Protein AF-A0A845X2B1-F1 (afdb_monomer_lite)

Sequence (226 aa):
MQRKSFKFACLLAGAIALTAVPTIPLIPAEAEAEVVSCSDDPLANLQLNSRQRSQIEQLEARLWAQEEQYLDNLFESLSPEEEAQLEQIETRYDQQLEALLSSEQRQQLEQLDNWAEQEFVKIAPEFAQDFEAEPNLTPEQERQLNALDQTYEERFVALLTPEQERQLEALDEQMYTELEAAFPELAAQEAVQFEALEAEYLQGLSAILTPEQQRQVEQELAACGD

Radius of gyration: 20.03 Å; chains: 1; bounding box: 44×58×48 Å

pLDDT: mean 72.84, std 21.05, range [23.23, 95.0]

Secondary structure (DSSP, 8-state):
-----HHHHHHHHHHSSS---------------------S-TTTTS---HHHHHHHHHHHHHHHHHHHHHHHHHHHT--HHHHHHHHHHHHHHHHHHHHHS-HHHHHHHHHHHHHHHHHHHHH-GGGGT-TTSPP---HHHHHHHHHHHHHHHHHHHTTS-HHHHHHHHHHHHHHHHHHHHH-HHHHHHHHHHHHHHHHHHHHHHHHHS-HHHHHHHHHHHHHT--

Structure (mmCIF, N/CA/C/O backbone):
data_AF-A0A845X2B1-F1
#
_entry.id   AF-A0A845X2B1-F1
#
loop_
_atom_site.group_PDB
_atom_site.id
_atom_site.type_symbol
_atom_site.label_atom_id
_atom_site.label_alt_id
_atom_site.label_comp_id
_atom_site.label_asym_id
_atom_site.label_entity_id
_atom_site.label_seq_id
_atom_site.pdbx_PDB_ins_code
_atom_site.Cartn_x
_atom_site.Cartn_y
_atom_site.Cartn_z
_atom_site.occupancy
_atom_site.B_iso_or_equiv
_atom_site.auth_seq_id
_atom_site.auth_comp_id
_atom_site.auth_asym_id
_atom_site.auth_atom_id
_atom_site.pdbx_PDB_model_num
ATOM 1 N N . MET A 1 1 ? -8.968 23.918 7.141 1.00 24.06 1 MET A N 1
ATOM 2 C CA . MET A 1 1 ? -7.791 23.470 6.375 1.00 24.06 1 MET A CA 1
ATOM 3 C C . MET A 1 1 ? -7.480 22.088 6.883 1.00 24.06 1 MET A C 1
ATOM 5 O O . MET A 1 1 ? -6.854 21.942 7.926 1.00 24.06 1 MET A O 1
ATOM 9 N N . GLN A 1 2 ? -8.163 21.126 6.271 1.00 24.97 2 GLN A N 1
ATOM 10 C CA . GLN A 1 2 ? -8.144 19.728 6.663 1.00 24.97 2 GLN A CA 1
ATOM 11 C C . GLN A 1 2 ? -6.750 19.181 6.386 1.00 24.97 2 GLN A C 1
ATOM 13 O O . GLN A 1 2 ? -6.195 19.412 5.315 1.00 24.97 2 GLN A O 1
ATOM 18 N N . ARG A 1 3 ? -6.194 18.509 7.392 1.00 23.23 3 ARG A N 1
ATOM 19 C CA . ARG A 1 3 ? -5.077 17.587 7.237 1.00 23.23 3 ARG A CA 1
ATOM 20 C C . ARG A 1 3 ? -5.572 16.506 6.276 1.00 23.23 3 ARG A C 1
ATOM 22 O O . ARG A 1 3 ? -6.260 15.599 6.724 1.00 23.23 3 ARG A O 1
ATOM 29 N N . LYS A 1 4 ? -5.353 16.686 4.972 1.00 26.25 4 LYS A N 1
ATOM 30 C CA . LYS A 1 4 ? -5.545 15.614 3.998 1.00 26.25 4 LYS A CA 1
ATOM 31 C C . LYS A 1 4 ? -4.436 14.618 4.285 1.00 26.25 4 LYS A C 1
ATOM 33 O O . LYS A 1 4 ? -3.253 14.945 4.247 1.00 26.25 4 LYS A O 1
ATOM 38 N N . SER A 1 5 ? -4.871 13.508 4.840 1.00 26.88 5 SER A N 1
ATOM 39 C CA . SER A 1 5 ? -4.083 12.561 5.590 1.00 26.88 5 SER A CA 1
ATOM 40 C C . SER A 1 5 ? -3.102 11.872 4.651 1.00 26.88 5 SER A C 1
ATOM 42 O O . SER A 1 5 ? -3.514 11.151 3.755 1.00 26.88 5 SER A O 1
ATOM 44 N N . PHE A 1 6 ? -1.810 12.010 4.935 1.00 26.89 6 PHE A N 1
ATOM 45 C CA . PHE A 1 6 ? -0.754 11.111 4.458 1.00 26.89 6 PHE A CA 1
ATOM 46 C C . PHE A 1 6 ? -1.108 9.619 4.690 1.00 26.89 6 PHE A C 1
ATOM 48 O O . PHE A 1 6 ? -0.636 8.738 3.989 1.00 26.89 6 PHE A O 1
ATOM 55 N N . LYS A 1 7 ? -2.041 9.352 5.617 1.00 27.83 7 LYS A N 1
ATOM 56 C CA . LYS A 1 7 ? -2.676 8.049 5.850 1.00 27.83 7 LYS A CA 1
ATOM 57 C C . LYS A 1 7 ? -3.467 7.484 4.657 1.00 27.83 7 LYS A C 1
ATOM 59 O O . LYS A 1 7 ? -3.617 6.276 4.593 1.00 27.83 7 LYS A O 1
ATOM 64 N N . PHE A 1 8 ? -3.965 8.314 3.737 1.00 32.47 8 PHE A N 1
ATOM 65 C CA . PHE A 1 8 ? -4.823 7.848 2.636 1.00 32.47 8 PHE A CA 1
ATOM 66 C C . PHE A 1 8 ? -4.055 7.421 1.385 1.00 32.47 8 PHE A C 1
ATOM 68 O O . PHE A 1 8 ? -4.507 6.508 0.704 1.00 32.47 8 PHE A O 1
ATOM 75 N N . ALA A 1 9 ? -2.870 7.985 1.129 1.00 28.12 9 ALA A N 1
ATOM 76 C CA . ALA A 1 9 ? -2.017 7.486 0.048 1.00 28.12 9 ALA A CA 1
ATOM 77 C C . ALA A 1 9 ? -1.569 6.040 0.331 1.00 28.12 9 ALA A C 1
ATOM 79 O O . ALA A 1 9 ? -1.634 5.198 -0.553 1.00 28.12 9 ALA A O 1
ATOM 80 N N . CYS A 1 10 ? -1.237 5.714 1.587 1.00 29.67 10 CYS A N 1
ATOM 81 C CA . CYS A 1 10 ? -0.885 4.346 1.982 1.00 29.67 10 CYS A CA 1
ATOM 82 C C . CYS A 1 10 ? -2.091 3.392 2.078 1.00 29.67 10 CYS A C 1
ATOM 84 O O . CYS A 1 10 ? -1.914 2.204 1.862 1.00 29.67 10 CYS A O 1
ATOM 86 N N . LEU A 1 11 ? -3.310 3.868 2.366 1.00 30.73 11 LEU A N 1
ATOM 87 C CA . LEU A 1 11 ? -4.492 2.991 2.458 1.00 30.73 11 LEU A CA 1
ATOM 88 C C . LEU A 1 11 ? -5.102 2.644 1.093 1.00 30.73 11 LEU A C 1
ATOM 90 O O . LEU A 1 11 ? -5.605 1.540 0.935 1.00 30.73 11 LEU A O 1
ATOM 94 N N . LEU A 1 12 ? -5.023 3.535 0.098 1.00 29.75 12 LEU A N 1
ATOM 95 C CA . LEU A 1 12 ? -5.449 3.219 -1.272 1.00 29.75 12 LEU A CA 1
ATOM 96 C C . LEU A 1 12 ? -4.336 2.549 -2.094 1.00 29.75 12 LEU A C 1
ATOM 98 O O . LEU A 1 12 ? -4.645 1.683 -2.904 1.00 29.75 12 LEU A O 1
ATOM 102 N N . ALA A 1 13 ? -3.054 2.851 -1.845 1.00 28.98 13 ALA A N 1
ATOM 103 C CA . ALA A 1 13 ? -1.947 2.122 -2.477 1.00 28.98 13 ALA A CA 1
ATOM 104 C C . ALA A 1 13 ? -1.683 0.752 -1.822 1.00 28.98 13 ALA A C 1
ATOM 106 O O . ALA A 1 13 ? -1.379 -0.210 -2.520 1.00 28.98 13 ALA A O 1
ATOM 107 N N . GLY A 1 14 ? -1.853 0.632 -0.500 1.00 28.16 14 GLY A N 1
ATOM 108 C CA . GLY A 1 14 ? -1.670 -0.625 0.237 1.00 28.16 14 GLY A CA 1
ATOM 109 C C . GLY A 1 14 ? -2.816 -1.620 0.053 1.00 28.16 14 GLY A C 1
ATOM 110 O O . GLY A 1 14 ? -2.633 -2.815 0.254 1.00 28.16 14 GLY A O 1
ATOM 111 N N . ALA A 1 15 ? -3.985 -1.161 -0.394 1.00 28.00 15 ALA A N 1
ATOM 112 C CA . ALA A 1 15 ? -5.082 -2.058 -0.719 1.00 28.00 15 ALA A CA 1
ATOM 113 C C . ALA A 1 15 ? -4.950 -2.646 -2.148 1.00 28.00 15 ALA A C 1
ATOM 115 O O . ALA A 1 15 ? -5.515 -3.706 -2.411 1.00 28.00 15 ALA A O 1
ATOM 116 N N . ILE A 1 16 ? -4.161 -2.047 -3.053 1.00 30.05 16 ILE A N 1
ATOM 117 C CA . ILE A 1 16 ? -3.941 -2.560 -4.428 1.00 30.05 16 ILE A CA 1
ATOM 118 C C . ILE A 1 16 ? -2.854 -3.655 -4.475 1.00 30.05 16 ILE A C 1
ATOM 120 O O . ILE A 1 16 ? -2.552 -4.223 -5.520 1.00 30.05 16 ILE A O 1
ATOM 124 N N . ALA A 1 17 ? -2.322 -4.064 -3.326 1.00 27.42 17 ALA A N 1
ATOM 125 C CA . ALA A 1 17 ? -1.506 -5.263 -3.211 1.00 27.42 17 ALA A CA 1
ATOM 126 C C . ALA A 1 17 ? -2.318 -6.393 -2.570 1.00 27.42 17 ALA A C 1
ATOM 128 O O . ALA A 1 17 ? -2.058 -6.734 -1.427 1.00 27.42 17 ALA A O 1
ATOM 129 N N . LEU A 1 18 ? -3.315 -6.937 -3.284 1.00 27.67 18 LEU A N 1
ATOM 130 C CA . LEU A 1 18 ? -3.795 -8.331 -3.197 1.00 27.67 18 LEU A CA 1
ATOM 131 C C . LEU A 1 18 ? -5.106 -8.477 -3.984 1.00 27.67 18 LEU A C 1
ATOM 133 O O . LEU A 1 18 ? -6.176 -8.105 -3.516 1.00 27.67 18 LEU A O 1
ATOM 137 N N . THR A 1 19 ? -5.006 -9.057 -5.182 1.00 28.42 19 THR A N 1
ATOM 138 C CA . THR A 1 19 ? -5.842 -10.154 -5.717 1.00 28.42 19 THR A CA 1
ATOM 139 C C . THR A 1 19 ? -6.018 -10.055 -7.235 1.00 28.42 19 THR A C 1
ATOM 141 O O . THR A 1 19 ? -7.099 -9.804 -7.759 1.00 28.42 19 THR A O 1
ATOM 144 N N . ALA A 1 20 ? -4.986 -10.461 -7.977 1.00 24.80 20 ALA A N 1
ATOM 145 C CA . ALA A 1 20 ? -5.244 -11.254 -9.175 1.00 24.80 20 ALA A CA 1
ATOM 146 C C . ALA A 1 20 ? -5.800 -12.620 -8.721 1.00 24.80 20 ALA A C 1
ATOM 148 O O . ALA A 1 20 ? -5.093 -13.624 -8.699 1.00 24.80 20 ALA A O 1
ATOM 149 N N . VAL A 1 21 ? -7.058 -12.656 -8.268 1.00 26.62 21 VAL A N 1
ATOM 150 C CA . VAL A 1 21 ? -7.782 -13.912 -8.053 1.00 26.62 21 VAL A CA 1
ATOM 151 C C . VAL A 1 21 ? -8.337 -14.332 -9.411 1.00 26.62 21 VAL A C 1
ATOM 153 O O . VAL A 1 21 ? -9.215 -13.648 -9.949 1.00 26.62 21 VAL A O 1
ATOM 156 N N . PRO A 1 22 ? -7.883 -15.453 -10.000 1.00 29.67 22 PRO A N 1
ATOM 157 C CA . PRO A 1 22 ? -8.632 -16.053 -11.085 1.00 29.67 22 PRO A CA 1
ATOM 158 C C . PRO A 1 22 ? -10.014 -16.426 -10.542 1.00 29.67 22 PRO A C 1
ATOM 160 O O . PRO A 1 22 ? -10.158 -17.056 -9.497 1.00 29.67 22 PRO A O 1
ATOM 163 N N . THR A 1 23 ? -11.056 -16.004 -11.248 1.00 27.48 23 THR A N 1
ATOM 164 C CA . THR A 1 23 ? -12.447 -16.348 -10.948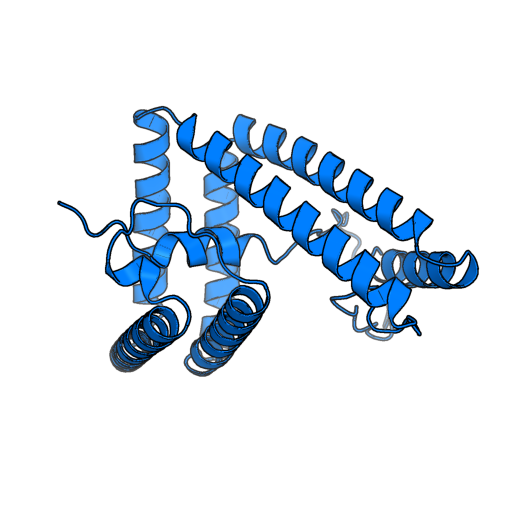 1.00 27.48 23 THR A CA 1
ATOM 165 C C . THR A 1 23 ? -12.634 -17.872 -10.955 1.00 27.48 23 THR A C 1
ATOM 167 O O . THR A 1 23 ? -12.837 -18.480 -12.004 1.00 27.48 23 THR A O 1
ATOM 170 N N . ILE A 1 24 ? -12.58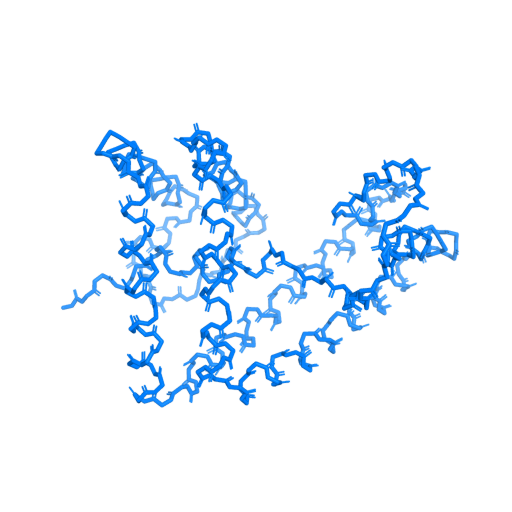5 -18.514 -9.781 1.00 32.50 24 ILE A N 1
ATOM 171 C CA . ILE A 1 24 ? -12.835 -19.956 -9.644 1.00 32.50 24 ILE A CA 1
ATOM 172 C C . ILE A 1 24 ? -14.352 -20.219 -9.714 1.00 32.50 24 ILE A C 1
ATOM 174 O O . ILE A 1 24 ? -15.114 -19.716 -8.880 1.00 32.50 24 ILE A O 1
ATOM 178 N N . PRO A 1 25 ? -14.846 -21.046 -10.654 1.00 27.80 25 PRO A N 1
ATOM 179 C CA . PRO A 1 25 ? -16.200 -21.576 -10.582 1.00 27.80 25 PRO A CA 1
ATOM 180 C C . PRO A 1 25 ? -16.304 -22.629 -9.464 1.00 27.80 25 PRO A C 1
ATOM 182 O O . PRO A 1 25 ? -15.541 -23.589 -9.425 1.00 27.80 25 PRO A O 1
ATOM 185 N N . LEU A 1 26 ? -17.304 -22.485 -8.586 1.00 30.17 26 LEU A N 1
ATOM 186 C CA . LEU A 1 26 ? -17.661 -23.458 -7.543 1.00 30.17 26 LEU A CA 1
ATOM 187 C C . LEU A 1 26 ? -17.727 -24.909 -8.073 1.00 30.17 26 LEU A C 1
ATOM 189 O O . LEU A 1 26 ? -18.664 -25.273 -8.790 1.00 30.17 26 LEU A O 1
ATOM 193 N N . ILE A 1 27 ? -16.803 -25.767 -7.627 1.00 30.36 27 ILE A N 1
ATOM 194 C CA . ILE A 1 27 ? -16.878 -27.235 -7.741 1.00 30.36 27 ILE A CA 1
ATOM 195 C C . ILE A 1 27 ? -16.775 -27.829 -6.321 1.00 30.36 27 ILE A C 1
ATOM 197 O O . ILE A 1 27 ? -15.961 -27.363 -5.526 1.00 30.36 27 ILE A O 1
ATOM 201 N N . PRO A 1 28 ? -17.623 -28.808 -5.940 1.00 30.86 28 PRO A N 1
ATOM 202 C CA . PRO A 1 28 ? -17.715 -29.264 -4.559 1.00 30.86 28 PRO A CA 1
ATOM 203 C C . PRO A 1 28 ? -16.559 -30.188 -4.155 1.00 30.86 28 PRO A C 1
ATOM 205 O O . PRO A 1 28 ? -16.033 -30.954 -4.960 1.00 30.86 28 PRO A O 1
ATOM 208 N N . ALA A 1 29 ? -16.245 -30.106 -2.861 1.00 40.41 29 ALA A N 1
ATOM 209 C CA . ALA A 1 29 ? -15.218 -30.818 -2.113 1.00 40.41 29 ALA A CA 1
ATOM 210 C C . ALA A 1 29 ? -15.101 -32.322 -2.417 1.00 40.41 29 ALA A C 1
ATOM 212 O O . ALA A 1 29 ? -16.087 -33.044 -2.298 1.00 40.41 29 ALA A O 1
ATOM 213 N N . GLU A 1 30 ? -13.874 -32.762 -2.724 1.00 34.88 30 GLU A N 1
ATOM 214 C CA . GLU A 1 30 ? -13.198 -33.979 -2.230 1.00 34.88 30 GLU A CA 1
ATOM 215 C C . GLU A 1 30 ? -11.940 -34.251 -3.082 1.00 34.88 30 GLU A C 1
ATOM 217 O O . GLU A 1 30 ? -12.009 -34.932 -4.102 1.00 34.88 30 GLU A O 1
ATOM 222 N N . ALA A 1 31 ? -10.778 -33.744 -2.660 1.00 31.77 31 ALA A N 1
ATOM 223 C CA . ALA A 1 31 ? -9.473 -34.345 -2.949 1.00 31.77 31 ALA A CA 1
ATOM 224 C C . ALA A 1 31 ? -8.414 -33.708 -2.043 1.00 31.77 31 ALA A C 1
ATOM 226 O O . ALA A 1 31 ? -8.245 -32.493 -2.029 1.00 31.77 31 ALA A O 1
ATOM 227 N N . GLU A 1 32 ? -7.711 -34.537 -1.276 1.00 35.00 32 GLU A N 1
ATOM 228 C CA . GLU A 1 32 ? -6.483 -34.158 -0.582 1.00 35.00 32 GLU A CA 1
ATOM 229 C C . GLU A 1 32 ? -5.419 -33.826 -1.643 1.00 35.00 32 GLU A C 1
ATOM 231 O O . GLU A 1 32 ? -4.757 -34.721 -2.166 1.00 35.00 32 GLU A O 1
ATOM 236 N N . ALA A 1 33 ? -5.310 -32.552 -2.017 1.00 30.22 33 ALA A N 1
ATOM 237 C CA . ALA A 1 33 ? -4.197 -32.035 -2.798 1.00 30.22 33 ALA A CA 1
ATOM 238 C C . ALA A 1 33 ? -3.140 -31.495 -1.830 1.00 30.22 33 ALA A C 1
ATOM 240 O O . ALA A 1 33 ? -3.462 -30.817 -0.852 1.00 30.22 33 ALA A O 1
ATOM 241 N N . GLU A 1 34 ? -1.879 -31.844 -2.080 1.00 32.69 34 GLU A N 1
ATOM 242 C CA . GLU A 1 34 ? -0.730 -31.187 -1.465 1.00 32.69 34 GLU A CA 1
ATOM 243 C C . GLU A 1 34 ? -0.934 -29.673 -1.572 1.00 32.69 34 GLU A C 1
ATOM 245 O O . GLU A 1 34 ? -1.164 -29.161 -2.664 1.00 32.69 34 GLU A O 1
ATOM 250 N N . VAL A 1 35 ? -0.913 -28.971 -0.436 1.00 32.16 35 VAL A N 1
ATOM 251 C CA . VAL A 1 35 ? -1.015 -27.510 -0.406 1.00 32.16 35 VAL A CA 1
ATOM 252 C C . VAL A 1 35 ? 0.227 -26.970 -1.109 1.00 32.16 35 VAL A C 1
ATOM 254 O O . VAL A 1 35 ? 1.306 -26.899 -0.518 1.00 32.16 35 VAL A O 1
ATOM 257 N N . VAL A 1 36 ? 0.091 -26.659 -2.396 1.00 37.56 36 VAL A N 1
ATOM 258 C CA . VAL A 1 36 ? 1.061 -25.865 -3.140 1.00 37.56 36 VAL A CA 1
ATOM 259 C C . VAL A 1 36 ? 0.986 -24.475 -2.522 1.00 37.56 36 VAL A C 1
ATOM 261 O O . VAL A 1 36 ? 0.023 -23.742 -2.722 1.00 37.56 36 VAL A O 1
ATOM 264 N N . SER A 1 37 ? 1.968 -24.154 -1.678 1.00 38.47 37 SER A N 1
ATOM 265 C CA . SER A 1 37 ? 2.199 -22.785 -1.225 1.00 38.47 37 SER A CA 1
ATOM 266 C C . SER A 1 37 ? 2.581 -21.990 -2.464 1.00 38.47 37 SER A C 1
ATOM 268 O O . SER A 1 37 ? 3.723 -22.073 -2.914 1.00 38.47 37 SER A O 1
ATOM 270 N N . CYS A 1 38 ? 1.609 -21.296 -3.044 1.00 44.28 38 CYS A N 1
ATOM 271 C CA . CYS A 1 38 ? 1.844 -20.342 -4.113 1.00 44.28 38 CYS A CA 1
ATOM 272 C C . CYS A 1 38 ? 2.871 -19.326 -3.591 1.00 44.28 38 CYS A C 1
ATOM 274 O O . CYS A 1 38 ? 2.727 -18.822 -2.478 1.00 44.28 38 CYS A O 1
ATOM 276 N N . SER A 1 39 ? 3.966 -19.123 -4.321 1.00 46.75 39 SER A N 1
ATOM 277 C CA . SER A 1 39 ? 4.887 -18.025 -4.026 1.00 46.75 39 SER A CA 1
ATOM 278 C C . SER A 1 39 ? 4.231 -16.751 -4.540 1.00 46.75 39 SER A C 1
ATOM 280 O O . SER A 1 39 ? 3.892 -16.708 -5.722 1.00 46.75 39 SER A O 1
ATOM 282 N N . ASP A 1 40 ? 4.083 -15.733 -3.690 1.00 55.94 40 ASP A N 1
ATOM 283 C CA . ASP A 1 40 ? 3.530 -14.423 -4.077 1.00 55.94 40 ASP A CA 1
ATOM 284 C C . ASP A 1 40 ? 4.359 -13.746 -5.187 1.00 55.94 40 ASP A C 1
ATOM 286 O O . ASP A 1 40 ? 3.873 -12.884 -5.911 1.00 55.94 40 ASP A O 1
ATOM 290 N N . ASP A 1 41 ? 5.609 -14.190 -5.366 1.00 68.00 41 ASP A N 1
ATOM 291 C CA . ASP A 1 41 ? 6.492 -13.780 -6.453 1.00 68.00 41 ASP A CA 1
ATOM 292 C C . ASP A 1 41 ? 6.841 -14.980 -7.368 1.00 68.00 41 ASP A C 1
ATOM 294 O O . ASP A 1 41 ? 7.569 -15.891 -6.938 1.00 68.00 41 ASP A O 1
ATOM 298 N N . PRO A 1 42 ? 6.391 -14.994 -8.643 1.00 68.62 42 PRO A N 1
ATOM 299 C CA . PRO A 1 42 ? 6.699 -16.055 -9.607 1.00 68.62 42 PRO A CA 1
ATOM 300 C C . PRO A 1 42 ? 8.168 -16.043 -10.075 1.00 68.62 42 PRO A C 1
ATOM 302 O O . PRO A 1 42 ? 8.631 -16.983 -10.730 1.00 68.62 42 PRO A O 1
ATOM 305 N N . LEU A 1 43 ? 8.930 -14.994 -9.754 1.00 80.00 43 LEU A N 1
ATOM 306 C CA . LEU A 1 43 ? 10.355 -14.864 -10.051 1.00 80.00 43 LEU A CA 1
ATOM 307 C C . LEU A 1 43 ? 11.245 -15.334 -8.892 1.00 80.00 43 LEU A C 1
ATOM 309 O O . LEU A 1 43 ? 12.444 -15.547 -9.114 1.00 80.00 43 LEU A O 1
ATOM 313 N N . ALA A 1 44 ? 10.689 -15.566 -7.696 1.00 74.69 44 ALA A N 1
ATOM 314 C CA . ALA A 1 44 ? 11.440 -15.877 -6.474 1.00 74.69 44 ALA A CA 1
ATOM 315 C C . ALA A 1 44 ? 12.403 -17.069 -6.634 1.00 74.69 44 ALA A C 1
ATOM 317 O O . ALA A 1 44 ? 13.517 -17.073 -6.100 1.00 74.69 44 ALA A O 1
ATOM 318 N N . ASN A 1 45 ? 12.003 -18.068 -7.427 1.00 78.44 45 ASN A N 1
ATOM 319 C CA . ASN A 1 45 ? 12.759 -19.303 -7.652 1.00 78.44 45 ASN A CA 1
ATOM 320 C C . ASN A 1 45 ? 13.714 -19.246 -8.860 1.00 78.44 45 ASN A C 1
ATOM 322 O O . ASN A 1 45 ? 14.408 -20.227 -9.158 1.00 78.44 45 ASN A O 1
ATOM 326 N N . LEU A 1 46 ? 13.784 -18.118 -9.573 1.00 84.06 46 LEU A N 1
ATOM 327 C CA . LEU A 1 46 ? 14.643 -17.969 -10.742 1.00 84.06 46 LEU A CA 1
ATOM 328 C C . LEU A 1 46 ? 16.071 -17.568 -10.364 1.00 84.06 46 LEU A C 1
ATOM 330 O O . LEU A 1 46 ? 16.337 -16.597 -9.653 1.00 84.06 46 LEU A O 1
ATOM 334 N N . GLN A 1 47 ? 17.048 -18.245 -10.969 1.00 86.50 47 GLN A N 1
ATOM 335 C CA . GLN A 1 47 ? 18.431 -17.768 -10.948 1.00 86.50 47 GLN A CA 1
ATOM 336 C C . GLN A 1 47 ? 18.613 -16.617 -11.941 1.00 86.50 47 GLN A C 1
ATOM 338 O O . GLN A 1 47 ? 18.960 -16.822 -13.105 1.00 86.50 47 GLN A O 1
ATOM 343 N N . LEU A 1 48 ? 18.387 -15.394 -11.468 1.00 88.25 48 LEU A N 1
ATOM 344 C CA . LEU A 1 48 ? 18.590 -14.168 -12.237 1.00 88.25 48 LEU A CA 1
ATOM 345 C C . LEU A 1 48 ? 20.016 -13.638 -12.056 1.00 88.25 48 LEU A C 1
ATOM 347 O O . LEU A 1 48 ? 20.492 -13.458 -10.926 1.00 88.25 48 LEU A O 1
ATOM 351 N N . ASN A 1 49 ? 20.696 -13.343 -13.167 1.00 91.31 49 ASN A N 1
ATOM 352 C CA . ASN A 1 49 ? 21.972 -12.626 -13.115 1.00 91.31 49 ASN A CA 1
ATOM 353 C C . ASN A 1 49 ? 21.760 -11.135 -12.779 1.00 91.31 49 ASN A C 1
ATOM 355 O O . ASN A 1 49 ? 20.648 -10.621 -12.872 1.00 91.31 49 ASN A O 1
ATOM 359 N N . SER A 1 50 ? 22.827 -10.419 -12.409 1.00 87.50 50 SER A N 1
ATOM 360 C CA . SER A 1 50 ? 22.728 -9.017 -11.966 1.00 87.50 50 SER A CA 1
ATOM 361 C C . SER A 1 50 ? 22.137 -8.072 -13.014 1.00 87.50 50 SER A C 1
ATOM 363 O O . SER A 1 50 ? 21.453 -7.117 -12.660 1.00 87.50 50 SER A O 1
ATOM 365 N N . ARG A 1 51 ? 22.368 -8.343 -14.304 1.00 92.12 51 ARG A N 1
ATOM 366 C CA . ARG A 1 51 ? 21.780 -7.558 -15.389 1.00 92.12 51 ARG A CA 1
ATOM 367 C C . ARG A 1 51 ? 20.280 -7.818 -15.498 1.00 92.12 51 ARG A C 1
ATOM 369 O O . ARG A 1 51 ? 19.532 -6.861 -15.612 1.00 92.12 51 ARG A O 1
ATOM 376 N N . GLN A 1 52 ? 19.857 -9.081 -15.441 1.00 89.81 52 GLN A N 1
ATOM 377 C CA . GLN A 1 52 ? 18.437 -9.439 -15.474 1.00 89.81 52 GLN A CA 1
ATOM 378 C C . GLN A 1 52 ? 17.684 -8.824 -14.294 1.00 89.81 52 GLN A C 1
ATOM 380 O O . GLN A 1 52 ? 16.675 -8.179 -14.531 1.00 89.81 52 GLN A O 1
ATOM 385 N N . ARG A 1 53 ? 18.215 -8.935 -13.067 1.00 86.81 53 ARG A N 1
ATOM 386 C CA . ARG A 1 53 ? 17.615 -8.316 -11.868 1.00 86.81 53 ARG A CA 1
ATOM 387 C C . ARG A 1 53 ? 17.406 -6.819 -12.051 1.00 86.81 53 ARG A C 1
ATOM 389 O O . ARG A 1 53 ? 16.287 -6.354 -11.961 1.00 86.81 53 ARG A O 1
ATOM 396 N N . SER A 1 54 ? 18.455 -6.099 -12.448 1.00 83.88 54 SER A N 1
ATOM 397 C CA . SER A 1 54 ? 18.352 -4.653 -12.661 1.00 83.88 54 SER A CA 1
ATOM 398 C C . SER A 1 54 ? 17.371 -4.269 -13.777 1.00 83.88 54 SER A C 1
ATOM 400 O O . SER A 1 54 ? 16.756 -3.211 -13.707 1.00 83.88 54 SER A O 1
ATOM 402 N N . GLN A 1 55 ? 17.226 -5.092 -14.820 1.00 87.00 55 GLN A N 1
ATOM 403 C CA . GLN A 1 55 ? 16.240 -4.839 -15.875 1.00 87.00 55 GLN A CA 1
ATOM 404 C C . GLN A 1 55 ? 14.807 -5.139 -15.416 1.00 87.00 55 GLN A C 1
ATOM 406 O O . GLN A 1 55 ? 13.902 -4.441 -15.856 1.00 87.00 55 GLN A O 1
ATOM 411 N N . ILE A 1 56 ? 14.616 -6.150 -14.564 1.00 86.88 56 ILE A N 1
ATOM 412 C CA . ILE A 1 56 ? 13.320 -6.505 -13.969 1.00 86.88 56 ILE A CA 1
ATOM 413 C C . ILE A 1 56 ? 12.892 -5.427 -12.971 1.00 86.88 56 ILE A C 1
ATOM 415 O O . ILE A 1 56 ? 11.819 -4.872 -13.142 1.00 86.88 56 ILE A O 1
ATOM 419 N N . GLU A 1 57 ? 13.779 -5.009 -12.064 1.00 82.69 57 GLU A N 1
ATOM 420 C CA . GLU A 1 57 ? 13.534 -3.901 -11.125 1.00 82.69 57 GLU A CA 1
ATOM 421 C C . GLU A 1 57 ? 13.109 -2.614 -11.861 1.00 82.69 57 GLU A C 1
ATOM 423 O O . GLU A 1 57 ? 12.230 -1.885 -11.420 1.00 82.69 57 GLU A O 1
ATOM 428 N N . GLN A 1 58 ? 13.702 -2.328 -13.028 1.00 82.50 58 GLN A N 1
ATOM 429 C CA . GLN A 1 58 ? 13.302 -1.182 -13.859 1.00 82.50 58 GLN A CA 1
ATOM 430 C C . GLN A 1 58 ? 11.949 -1.360 -14.556 1.00 82.50 58 GLN A C 1
ATOM 432 O O . GLN A 1 58 ? 11.324 -0.360 -14.910 1.00 82.50 58 GLN A O 1
ATOM 437 N N . LEU A 1 59 ? 11.540 -2.598 -14.845 1.00 84.50 59 LEU A N 1
ATOM 438 C CA . LEU A 1 59 ? 10.209 -2.881 -15.379 1.00 84.50 59 LEU A CA 1
ATOM 439 C C . LEU A 1 59 ? 9.154 -2.751 -14.286 1.00 84.50 59 LEU A C 1
ATOM 441 O O . LEU A 1 59 ? 8.157 -2.087 -14.530 1.00 84.50 59 LEU A O 1
ATOM 445 N N . GLU A 1 60 ? 9.402 -3.314 -13.104 1.00 80.44 60 GLU A N 1
ATOM 446 C CA . GLU A 1 60 ? 8.524 -3.204 -11.931 1.00 80.44 60 GLU A CA 1
ATOM 447 C C . GLU A 1 60 ? 8.332 -1.738 -11.537 1.00 80.44 60 GLU A C 1
ATOM 449 O O . GLU A 1 60 ? 7.207 -1.260 -11.476 1.00 80.44 60 GLU A O 1
ATOM 454 N N . ALA A 1 61 ? 9.423 -0.972 -11.420 1.00 75.50 61 ALA A N 1
ATOM 455 C CA . ALA A 1 61 ? 9.340 0.458 -11.125 1.00 75.50 61 ALA A CA 1
ATOM 456 C C . ALA A 1 61 ? 8.563 1.247 -12.194 1.00 75.50 61 ALA A C 1
ATOM 458 O O . ALA A 1 61 ? 7.919 2.246 -11.886 1.00 75.50 61 ALA A O 1
ATOM 459 N N . ARG A 1 62 ? 8.620 0.825 -13.468 1.00 79.00 62 ARG A N 1
ATOM 460 C CA . ARG A 1 62 ? 7.821 1.458 -14.52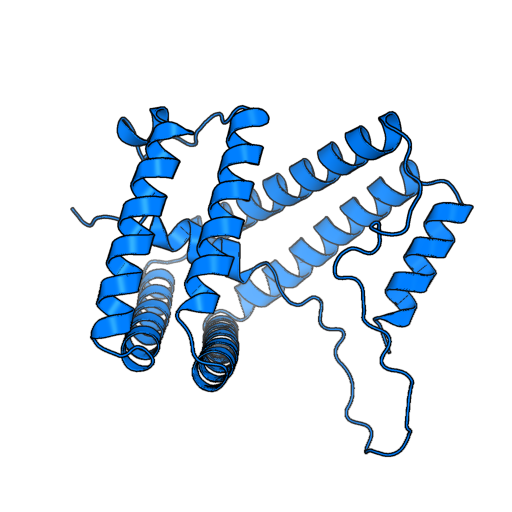7 1.00 79.00 62 ARG A CA 1
ATOM 461 C C . ARG A 1 62 ? 6.348 1.096 -14.409 1.00 79.00 62 ARG A C 1
ATOM 463 O O . ARG A 1 62 ? 5.532 1.984 -14.622 1.00 79.00 62 ARG A O 1
ATOM 470 N N . LEU A 1 63 ? 6.042 -0.175 -14.149 1.00 80.62 63 LEU A N 1
ATOM 471 C CA . LEU A 1 63 ? 4.677 -0.647 -13.949 1.00 80.62 63 LEU A CA 1
ATOM 472 C C . LEU A 1 63 ? 4.031 0.164 -12.826 1.00 80.62 63 LEU A C 1
ATOM 474 O O . LEU A 1 63 ? 3.079 0.884 -13.094 1.00 80.62 63 LEU A O 1
ATOM 478 N N . TRP A 1 64 ? 4.653 0.189 -11.646 1.00 74.94 64 TRP A N 1
ATOM 479 C CA . TRP A 1 64 ? 4.160 0.955 -10.500 1.00 74.94 64 TRP A CA 1
ATOM 480 C C . TRP A 1 64 ? 3.946 2.434 -10.819 1.00 74.94 64 TRP A C 1
ATOM 482 O O . TRP A 1 64 ? 2.883 2.972 -10.537 1.00 74.94 64 TRP A O 1
ATOM 492 N N . ALA A 1 65 ? 4.902 3.087 -11.486 1.00 74.56 65 ALA A N 1
ATOM 493 C CA . ALA A 1 65 ? 4.744 4.492 -11.862 1.00 74.56 65 ALA A CA 1
ATOM 494 C C . ALA A 1 65 ? 3.580 4.731 -12.848 1.00 74.56 65 ALA A C 1
ATOM 496 O O . ALA A 1 65 ? 2.973 5.800 -12.843 1.00 74.56 65 ALA A O 1
ATOM 497 N N . GLN A 1 66 ? 3.282 3.772 -13.731 1.00 78.69 66 GLN A N 1
ATOM 498 C CA . GLN A 1 66 ? 2.152 3.867 -14.661 1.00 78.69 66 GLN A CA 1
ATOM 499 C C . GLN A 1 66 ? 0.814 3.613 -13.963 1.00 78.69 66 GLN A C 1
ATOM 501 O O . GLN A 1 66 ? -0.166 4.287 -14.279 1.00 78.69 66 GLN A O 1
ATOM 506 N N . GLU A 1 67 ? 0.784 2.665 -13.029 1.00 78.12 67 GLU A N 1
ATOM 507 C CA . GLU A 1 67 ? -0.374 2.360 -12.191 1.00 78.12 67 GLU A CA 1
ATOM 508 C C . GLU A 1 67 ? -0.736 3.551 -11.302 1.00 78.12 67 GLU A C 1
ATOM 510 O O . GLU A 1 67 ? -1.866 4.030 -11.356 1.00 78.12 67 GLU A O 1
ATOM 515 N N . GLU A 1 68 ? 0.243 4.102 -10.581 1.00 76.56 68 GLU A N 1
ATOM 516 C CA . GLU A 1 68 ? 0.087 5.300 -9.749 1.00 76.56 68 GLU A CA 1
ATOM 517 C C . GLU A 1 68 ? -0.447 6.473 -10.575 1.00 76.56 68 GLU A C 1
ATOM 519 O O . GLU A 1 68 ? -1.490 7.045 -10.261 1.00 76.56 68 GLU A O 1
ATOM 524 N N . GLN A 1 69 ? 0.186 6.754 -11.719 1.00 76.44 69 GLN A N 1
ATOM 525 C CA . GLN A 1 69 ? -0.274 7.811 -12.612 1.00 76.44 69 GLN A CA 1
ATOM 526 C C . GLN A 1 69 ? -1.715 7.583 -13.095 1.00 76.44 69 GLN A C 1
ATOM 528 O O . GLN A 1 69 ? -2.474 8.542 -13.262 1.00 76.44 69 GLN A O 1
ATOM 533 N N . TYR A 1 70 ? -2.104 6.344 -13.399 1.00 77.56 70 TYR A N 1
ATOM 534 C CA . TYR A 1 70 ? -3.469 6.045 -13.824 1.00 77.56 70 TYR A CA 1
ATOM 535 C C . TYR A 1 70 ? -4.474 6.328 -12.703 1.00 77.56 70 TYR A C 1
ATOM 537 O O . TYR A 1 70 ? -5.477 7.000 -12.956 1.00 77.56 70 TYR A O 1
ATOM 545 N N . LEU A 1 71 ? -4.179 5.872 -11.487 1.00 75.50 71 LEU A N 1
ATOM 546 C CA . LEU A 1 71 ? -5.024 6.081 -10.315 1.00 75.50 71 LEU A CA 1
ATOM 547 C C . LEU A 1 71 ? -5.180 7.570 -9.997 1.00 75.50 71 LEU A C 1
ATOM 549 O O . LEU A 1 71 ? -6.306 8.029 -9.820 1.00 75.50 71 LEU A O 1
ATOM 553 N N . ASP A 1 72 ? -4.101 8.352 -10.034 1.00 74.75 72 ASP A N 1
ATOM 554 C CA . ASP A 1 72 ? -4.170 9.801 -9.814 1.00 74.75 72 ASP A CA 1
ATOM 555 C C . ASP A 1 72 ? -5.106 10.486 -10.816 1.00 74.75 72 ASP A C 1
ATOM 557 O O . ASP A 1 72 ? -5.998 11.246 -10.436 1.00 74.75 72 ASP A O 1
ATOM 561 N N . ASN A 1 73 ? -4.974 10.161 -12.106 1.00 76.88 73 ASN A N 1
ATOM 562 C CA . ASN A 1 73 ? -5.866 10.699 -13.136 1.00 76.88 73 ASN A CA 1
ATOM 563 C C . ASN A 1 73 ? -7.325 10.268 -12.923 1.00 76.88 73 ASN A C 1
ATOM 565 O O . ASN A 1 73 ? -8.244 11.033 -13.226 1.00 76.88 73 ASN A O 1
ATOM 569 N N . LEU A 1 74 ? -7.544 9.044 -12.435 1.00 76.44 74 LEU A N 1
ATOM 570 C CA . LEU A 1 74 ? -8.871 8.527 -12.121 1.00 76.44 74 LEU A CA 1
ATOM 571 C C . LEU A 1 74 ? -9.503 9.346 -10.990 1.00 76.44 74 LEU A C 1
ATOM 573 O O . LEU A 1 74 ? -10.619 9.844 -11.156 1.00 76.44 74 LEU A O 1
ATOM 577 N N . PHE A 1 75 ? -8.772 9.567 -9.895 1.00 74.06 75 PHE A N 1
ATOM 578 C CA . PHE A 1 75 ? -9.237 10.360 -8.756 1.00 74.06 75 PHE A CA 1
ATOM 579 C C . PHE A 1 75 ? -9.459 11.833 -9.114 1.00 74.06 75 PHE A C 1
ATOM 581 O O . PHE A 1 75 ? -10.469 12.408 -8.714 1.00 74.06 75 PHE A O 1
ATOM 588 N N . GLU A 1 76 ? -8.589 12.441 -9.925 1.00 78.25 76 GLU A N 1
ATOM 589 C CA . GLU A 1 76 ? -8.782 13.814 -10.417 1.00 78.25 76 GLU A CA 1
ATOM 590 C C . GLU A 1 76 ? -10.014 13.969 -11.321 1.00 78.25 76 GLU A C 1
ATOM 592 O O . GLU A 1 76 ? -10.540 15.075 -11.486 1.00 78.25 76 GLU A O 1
ATOM 597 N N . SER A 1 77 ? -10.471 12.876 -11.936 1.00 80.38 77 SER A N 1
ATOM 598 C CA . SER A 1 77 ? -11.620 12.881 -12.840 1.00 80.38 77 SER A CA 1
ATOM 599 C C . SER A 1 77 ? -12.971 12.747 -12.133 1.00 80.38 77 SER A C 1
ATOM 601 O O . SER A 1 77 ? -14.005 12.958 -12.778 1.00 80.38 77 SER A O 1
ATOM 603 N N . LEU A 1 78 ? -12.972 12.441 -10.830 1.00 82.44 78 LEU A N 1
ATOM 604 C CA . LEU A 1 78 ? -14.193 12.285 -10.048 1.00 82.44 78 LEU A CA 1
ATOM 605 C C . LEU A 1 78 ? -14.991 13.590 -10.005 1.00 82.44 78 LEU A C 1
ATOM 607 O O . LEU A 1 78 ? -14.471 14.694 -9.832 1.00 82.44 78 LEU A O 1
ATOM 611 N N . SER A 1 79 ? -16.306 13.472 -10.147 1.00 88.19 79 SER A N 1
ATOM 612 C CA . SER A 1 79 ? -17.208 14.585 -9.883 1.00 88.19 79 SER A CA 1
ATOM 613 C C . SER A 1 79 ? -17.332 14.842 -8.374 1.00 88.19 79 SER A C 1
ATOM 615 O O . SER A 1 79 ? -17.149 13.931 -7.569 1.00 88.19 79 SER A O 1
ATOM 617 N N . PRO A 1 80 ? -17.765 16.046 -7.950 1.00 90.00 80 PRO A N 1
ATOM 618 C CA . PRO A 1 80 ? -17.975 16.332 -6.527 1.00 90.00 80 PRO A CA 1
ATOM 619 C C . PRO A 1 80 ? -18.990 15.410 -5.830 1.00 90.00 80 PRO A C 1
ATOM 621 O O . PRO A 1 80 ? -18.979 15.289 -4.608 1.00 90.00 80 PRO A O 1
ATOM 624 N N . GLU A 1 81 ? -19.921 14.816 -6.582 1.00 89.50 81 GLU A N 1
ATOM 625 C CA . GLU A 1 81 ? -20.878 13.844 -6.040 1.00 89.50 81 GLU A CA 1
ATOM 626 C C . GLU A 1 81 ? -20.203 12.491 -5.784 1.00 89.50 81 GLU A C 1
ATOM 628 O O . GLU A 1 81 ? -20.410 11.899 -4.726 1.00 89.50 81 GLU A O 1
ATOM 633 N N . GLU A 1 82 ? -19.352 12.049 -6.710 1.00 84.94 82 GLU A N 1
ATOM 634 C CA . GLU A 1 82 ? -18.569 10.818 -6.588 1.00 84.94 82 GLU A CA 1
ATOM 635 C C . GLU A 1 82 ? -17.515 10.932 -5.482 1.00 84.94 82 GLU A C 1
ATOM 637 O O . GLU A 1 82 ? -17.421 10.035 -4.649 1.00 84.94 82 GLU A O 1
ATOM 642 N N . GLU A 1 83 ? -16.814 12.068 -5.382 1.00 87.00 83 GLU A N 1
ATOM 643 C CA . GLU A 1 83 ? -15.904 12.366 -4.265 1.00 87.00 83 GLU A CA 1
ATOM 644 C C . GLU A 1 83 ? -16.624 12.260 -2.910 1.00 87.00 83 GLU A C 1
ATOM 646 O O . GLU A 1 83 ? -16.127 11.639 -1.972 1.00 87.00 83 GLU A O 1
ATOM 651 N N . ALA A 1 84 ? -17.829 12.829 -2.798 1.00 88.00 84 ALA A N 1
ATOM 652 C CA . ALA A 1 84 ? -18.602 12.780 -1.559 1.00 88.00 84 ALA A CA 1
ATOM 653 C C . ALA A 1 84 ? -19.121 11.370 -1.233 1.00 88.00 84 ALA A C 1
ATOM 655 O O . ALA A 1 84 ? -19.366 11.054 -0.065 1.00 88.00 84 ALA A O 1
ATOM 656 N N . GLN A 1 85 ? -19.351 10.536 -2.248 1.00 88.12 85 GLN A N 1
ATOM 657 C CA . GLN A 1 85 ? -19.727 9.138 -2.066 1.00 88.12 85 GLN A CA 1
ATOM 658 C C . GLN A 1 85 ? -18.526 8.295 -1.628 1.00 88.12 85 GLN A C 1
ATOM 660 O O . GLN A 1 85 ? -18.672 7.489 -0.709 1.00 88.12 85 GLN A O 1
ATOM 665 N N . LEU A 1 86 ? -17.354 8.526 -2.221 1.00 86.81 86 LEU A N 1
ATOM 666 C CA . LEU A 1 86 ? -16.094 7.910 -1.820 1.00 86.81 86 LEU A CA 1
ATOM 667 C C . LEU A 1 86 ? -15.774 8.236 -0.353 1.00 86.81 86 LEU A C 1
ATOM 669 O O . LEU A 1 86 ? -15.644 7.321 0.456 1.00 86.81 86 LEU A O 1
ATOM 673 N N . GLU A 1 87 ? -15.818 9.518 0.032 1.00 87.06 87 GLU A N 1
ATOM 674 C CA . GLU A 1 87 ? -15.573 9.962 1.417 1.00 87.06 87 GLU A CA 1
ATOM 675 C C . GLU A 1 87 ? -16.533 9.286 2.419 1.00 87.06 87 GLU A C 1
ATOM 677 O O . GLU A 1 87 ? -16.170 9.000 3.562 1.00 87.06 87 GLU A O 1
ATOM 682 N N . GLN A 1 88 ? -17.776 8.995 2.014 1.00 87.56 88 GLN A N 1
ATOM 683 C CA . GLN A 1 88 ? -18.736 8.282 2.864 1.00 87.56 88 GLN A CA 1
ATOM 684 C C . GLN A 1 88 ? -18.399 6.802 3.053 1.00 87.56 88 GLN A C 1
ATOM 686 O O . GLN A 1 88 ? -18.668 6.267 4.134 1.00 87.56 88 GLN A O 1
ATOM 691 N N . ILE A 1 89 ? -17.883 6.141 2.016 1.00 86.31 89 ILE A N 1
ATOM 692 C CA . ILE A 1 89 ? -17.437 4.744 2.086 1.00 86.31 89 ILE A CA 1
ATOM 693 C C . ILE A 1 89 ? -16.207 4.670 2.993 1.00 86.31 89 ILE A C 1
ATOM 695 O O . ILE A 1 89 ? -16.228 3.932 3.976 1.00 86.31 89 ILE A O 1
ATOM 699 N N . GLU A 1 90 ? -15.218 5.532 2.760 1.00 85.12 90 GLU A N 1
ATOM 700 C CA . GLU A 1 90 ? -14.003 5.643 3.577 1.00 85.12 90 GLU A CA 1
ATOM 701 C C . GLU A 1 90 ? -14.328 5.923 5.048 1.00 85.12 90 GLU A C 1
ATOM 703 O O . GLU A 1 90 ? -13.909 5.198 5.946 1.00 85.12 90 GLU A O 1
ATOM 708 N N . THR A 1 91 ? -15.179 6.918 5.315 1.00 87.19 91 THR A N 1
ATOM 709 C CA . THR A 1 91 ? -15.588 7.258 6.686 1.00 87.19 91 THR A CA 1
ATOM 710 C C . THR A 1 91 ? -16.251 6.074 7.394 1.00 87.19 91 THR A C 1
ATOM 712 O O . THR A 1 91 ? -16.128 5.920 8.612 1.00 87.19 91 THR A O 1
ATOM 715 N N . ARG A 1 92 ? -17.009 5.248 6.664 1.00 89.25 92 ARG A N 1
ATOM 716 C CA . ARG A 1 92 ? -17.654 4.060 7.232 1.00 89.25 92 ARG A CA 1
ATOM 717 C C . ARG A 1 92 ? -16.629 2.973 7.531 1.00 89.25 92 ARG A C 1
ATOM 719 O O . ARG A 1 92 ? -16.703 2.398 8.617 1.00 89.25 92 ARG A O 1
ATOM 726 N N . TYR A 1 93 ? -15.708 2.729 6.604 1.00 87.81 93 TYR A N 1
ATOM 727 C CA . TYR A 1 93 ? -14.603 1.794 6.775 1.00 87.81 93 TYR A CA 1
ATOM 728 C C . TYR A 1 93 ? -13.772 2.155 8.013 1.00 87.81 93 TYR A C 1
ATOM 730 O O . TYR A 1 93 ? -13.649 1.335 8.922 1.00 87.81 93 TYR A O 1
ATOM 738 N N . ASP A 1 94 ? -13.349 3.416 8.139 1.00 83.88 94 ASP A N 1
ATOM 739 C CA . ASP A 1 94 ? -12.580 3.911 9.287 1.00 83.88 94 ASP A CA 1
ATOM 740 C C . ASP A 1 94 ? -13.311 3.670 10.615 1.00 83.88 94 ASP A C 1
ATOM 742 O O . ASP A 1 94 ? -12.735 3.194 11.596 1.00 83.88 94 ASP A O 1
ATOM 746 N N . GLN A 1 95 ? -14.616 3.956 10.657 1.00 87.06 95 GLN A N 1
ATOM 747 C CA . GLN A 1 95 ? -15.432 3.723 11.852 1.00 87.06 95 GLN A CA 1
ATOM 748 C C . GLN A 1 95 ? -15.531 2.239 12.215 1.00 87.06 95 GLN A C 1
ATOM 750 O O . GLN A 1 95 ? -15.586 1.898 13.401 1.00 87.06 95 GLN A O 1
ATOM 755 N N . GLN A 1 96 ? -15.592 1.359 11.216 1.00 88.69 96 GLN A N 1
ATOM 756 C CA . GLN A 1 96 ? -15.639 -0.085 11.420 1.00 88.69 96 GLN A CA 1
ATOM 757 C C . GLN A 1 96 ? -14.282 -0.606 11.897 1.00 88.69 96 GLN A C 1
ATOM 759 O O . GLN A 1 96 ? -14.245 -1.296 12.917 1.00 88.69 96 GLN A O 1
ATOM 764 N N . LEU A 1 97 ? -13.184 -0.185 11.268 1.00 86.94 97 LEU A N 1
ATOM 765 C CA . LEU A 1 97 ? -11.819 -0.491 11.690 1.00 86.94 97 LEU A CA 1
ATOM 766 C C . LEU A 1 97 ? -11.571 -0.061 13.143 1.00 86.94 97 LEU A C 1
ATOM 768 O O . LEU A 1 97 ? -11.147 -0.861 13.978 1.00 86.94 97 LEU A O 1
ATOM 772 N N . GLU A 1 98 ? -11.919 1.177 13.500 1.00 86.38 98 GLU A N 1
ATOM 773 C CA . GLU A 1 98 ? -11.785 1.668 14.875 1.00 86.38 98 GLU A CA 1
ATOM 774 C C . GLU A 1 98 ? -12.609 0.860 15.889 1.00 86.38 98 GLU A C 1
ATOM 776 O O . GLU A 1 98 ? -12.225 0.759 17.061 1.00 86.38 98 GLU A O 1
ATOM 781 N N . ALA A 1 99 ? -13.753 0.313 15.469 1.00 90.94 99 ALA A N 1
ATOM 782 C CA . ALA A 1 99 ? -14.611 -0.510 16.311 1.00 90.94 99 ALA A CA 1
ATOM 783 C C . ALA A 1 99 ? -14.059 -1.930 16.514 1.00 90.94 99 ALA A C 1
ATOM 785 O O . ALA A 1 99 ? -14.324 -2.522 17.565 1.00 90.94 99 ALA A O 1
ATOM 786 N N . LEU A 1 100 ? -13.274 -2.455 15.563 1.00 89.94 100 LEU A N 1
ATOM 787 C CA . LEU A 1 100 ? -12.559 -3.729 15.705 1.00 89.94 100 LEU A CA 1
ATOM 788 C C . LEU A 1 100 ? -11.476 -3.648 16.786 1.00 89.94 100 LEU A C 1
ATOM 790 O O . LEU A 1 100 ? -11.196 -4.637 17.470 1.00 89.94 100 LEU A O 1
ATOM 794 N N . LEU A 1 101 ? -10.873 -2.471 16.965 1.00 89.31 101 LEU A N 1
ATOM 795 C CA . LEU A 1 101 ? -9.746 -2.268 17.866 1.00 89.31 101 LEU A CA 1
ATOM 796 C C . LEU A 1 101 ? -10.181 -1.913 19.297 1.00 89.31 101 LEU A C 1
ATOM 798 O O . LEU A 1 101 ? -10.992 -1.018 19.573 1.00 89.31 101 LEU A O 1
ATOM 802 N N . SER A 1 102 ? -9.547 -2.566 20.271 1.00 94.06 102 SER A N 1
ATOM 803 C CA . SER A 1 102 ? -9.662 -2.166 21.675 1.00 94.06 102 SER A CA 1
ATOM 804 C C . SER A 1 102 ? -9.081 -0.762 21.910 1.00 94.06 102 SER A C 1
ATOM 806 O O . SER A 1 102 ? -8.345 -0.212 21.092 1.00 94.06 102 SER A O 1
ATOM 808 N N . SER A 1 103 ? -9.394 -0.143 23.052 1.00 94.38 103 SER A N 1
ATOM 809 C CA . SER A 1 103 ? -8.807 1.160 23.403 1.00 94.38 103 SER A CA 1
ATOM 810 C C . SER A 1 103 ? -7.280 1.108 23.536 1.00 94.38 103 SER A C 1
ATOM 812 O O . SER A 1 103 ? -6.611 2.083 23.216 1.00 94.38 103 SER A O 1
ATOM 814 N N . GLU A 1 104 ? -6.734 -0.018 24.004 1.00 95.00 104 GLU A N 1
ATOM 815 C CA . GLU A 1 104 ? -5.285 -0.216 24.128 1.00 95.00 104 GLU A CA 1
ATOM 816 C C . GLU A 1 104 ? -4.629 -0.371 22.751 1.00 95.00 104 GLU A C 1
ATOM 818 O O . GLU A 1 104 ? -3.653 0.319 22.467 1.00 95.00 104 GLU A O 1
ATOM 823 N N . GLN A 1 105 ? -5.221 -1.180 21.865 1.00 90.12 105 GLN A N 1
ATOM 824 C CA . GLN A 1 105 ? -4.751 -1.333 20.483 1.00 90.12 105 GLN A CA 1
ATOM 825 C C . GLN A 1 105 ? -4.791 -0.007 19.718 1.00 90.12 105 GLN A C 1
ATOM 827 O O . GLN A 1 105 ? -3.834 0.318 19.028 1.00 90.12 105 GLN A O 1
ATOM 832 N N . ARG A 1 106 ? -5.832 0.816 19.897 1.00 89.12 106 ARG A N 1
ATOM 833 C CA . ARG A 1 106 ? -5.888 2.160 19.293 1.00 89.12 106 ARG A CA 1
ATOM 834 C C . ARG A 1 106 ? -4.764 3.073 19.771 1.00 89.12 106 ARG A C 1
ATOM 836 O O . ARG A 1 106 ? -4.191 3.806 18.975 1.00 89.12 106 ARG A O 1
ATOM 843 N N . GLN A 1 107 ? -4.412 3.007 21.054 1.00 91.88 107 GLN A N 1
ATOM 844 C CA . GLN A 1 107 ? -3.284 3.773 21.580 1.00 91.88 107 GLN A CA 1
ATOM 845 C C . GLN A 1 107 ? -1.937 3.263 21.036 1.00 91.88 107 GLN A C 1
ATOM 847 O O . GLN A 1 107 ? -1.011 4.052 20.847 1.00 91.88 107 GLN A O 1
ATOM 852 N N . GLN A 1 108 ? -1.803 1.954 20.810 1.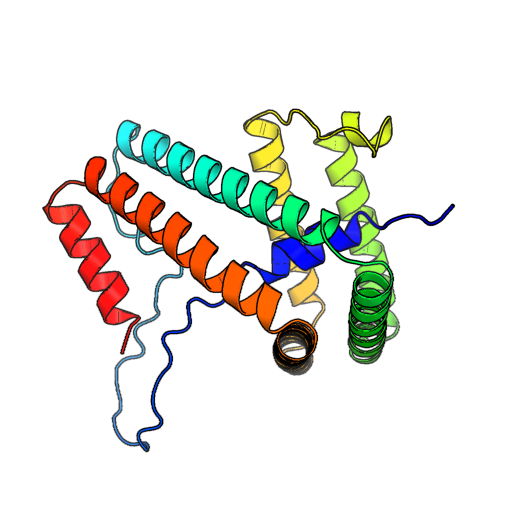00 88.12 108 GLN A N 1
ATOM 853 C CA . GLN A 1 108 ? -0.616 1.364 20.183 1.00 88.12 108 GLN A CA 1
ATOM 854 C C . GLN A 1 108 ? -0.518 1.738 18.701 1.00 88.12 108 GLN A C 1
ATOM 856 O O . GLN A 1 108 ? 0.564 2.104 18.251 1.00 88.12 108 GLN A O 1
ATOM 861 N N . LEU A 1 109 ? -1.642 1.729 17.981 1.00 88.56 109 LEU A N 1
ATOM 862 C CA . LEU A 1 109 ? -1.730 2.177 16.595 1.00 88.56 109 LEU A CA 1
ATOM 863 C C . LEU A 1 109 ? -1.333 3.650 16.460 1.00 88.56 109 LEU A C 1
ATOM 865 O O . LEU A 1 109 ? -0.475 3.975 15.655 1.00 88.56 109 LEU A O 1
ATOM 869 N N . GLU A 1 110 ? -1.839 4.532 17.327 1.00 87.12 110 GLU A N 1
ATOM 870 C CA . GLU A 1 110 ? -1.435 5.945 17.325 1.00 87.12 110 GLU A CA 1
ATOM 871 C C . GLU A 1 110 ? 0.081 6.115 17.550 1.00 87.12 110 GLU A C 1
ATOM 873 O O . GLU A 1 110 ? 0.719 6.983 16.955 1.00 87.12 110 GLU A O 1
ATOM 878 N N . GLN A 1 111 ? 0.699 5.290 18.401 1.00 87.88 111 GLN A N 1
ATOM 879 C CA . GLN A 1 111 ? 2.155 5.313 18.586 1.00 87.88 111 GLN A CA 1
ATOM 880 C C . GLN A 1 111 ? 2.905 4.809 17.352 1.00 87.88 111 GLN A C 1
ATOM 882 O O . GLN A 1 111 ? 3.954 5.364 17.023 1.00 87.88 111 GLN A O 1
ATOM 887 N N . LEU A 1 112 ? 2.379 3.776 16.692 1.00 88.56 112 LEU A N 1
ATOM 888 C CA . LEU A 1 112 ? 2.935 3.229 15.462 1.00 88.56 112 LEU A CA 1
ATOM 889 C C . LEU A 1 112 ? 2.864 4.257 14.324 1.00 88.56 112 LEU A C 1
ATOM 891 O O . LEU A 1 112 ? 3.883 4.510 13.688 1.00 88.56 112 LEU A O 1
ATOM 895 N N . ASP A 1 113 ? 1.722 4.925 14.156 1.00 84.81 113 ASP A N 1
ATOM 896 C CA . ASP A 1 113 ? 1.522 6.009 13.187 1.00 84.81 113 ASP A CA 1
ATOM 897 C C . ASP A 1 113 ? 2.523 7.147 13.403 1.00 84.81 113 ASP A C 1
ATOM 899 O O . ASP A 1 113 ? 3.213 7.574 12.481 1.00 84.81 113 ASP A O 1
ATOM 903 N N . ASN A 1 114 ? 2.653 7.611 14.650 1.00 83.88 114 ASN A N 1
ATOM 904 C CA . ASN A 1 114 ? 3.596 8.673 14.998 1.00 83.88 114 ASN A CA 1
ATOM 905 C C . ASN A 1 114 ? 5.055 8.261 14.748 1.00 83.88 114 ASN A C 1
ATOM 907 O O . ASN A 1 114 ? 5.891 9.106 14.426 1.00 83.88 114 ASN A O 1
ATOM 911 N N . TRP A 1 115 ? 5.390 6.984 14.948 1.00 91.50 115 TRP A N 1
ATOM 912 C CA . TRP A 1 115 ? 6.714 6.460 14.623 1.00 91.50 115 TRP A CA 1
ATOM 913 C C . TRP A 1 115 ? 6.947 6.452 13.108 1.00 91.50 115 TRP A C 1
ATOM 915 O O . TRP A 1 115 ? 7.987 6.946 12.671 1.00 91.50 115 TRP A O 1
ATOM 925 N N . ALA A 1 116 ? 5.987 5.961 12.322 1.00 82.56 116 ALA A N 1
ATOM 926 C CA . ALA A 1 116 ? 6.090 5.903 10.867 1.00 82.56 116 ALA A CA 1
ATOM 927 C C . ALA A 1 116 ? 6.230 7.300 10.257 1.00 82.56 116 ALA A C 1
ATOM 929 O O . ALA A 1 116 ? 7.141 7.526 9.468 1.00 82.56 116 ALA A O 1
ATOM 930 N N . GLU A 1 117 ? 5.431 8.273 10.709 1.00 85.50 117 GLU A N 1
ATOM 931 C CA . GLU A 1 117 ? 5.538 9.671 10.270 1.00 85.50 117 GLU A CA 1
ATOM 932 C C . GLU A 1 117 ? 6.935 10.252 10.560 1.00 85.50 117 GLU A C 1
ATOM 934 O O . GLU A 1 117 ? 7.534 10.931 9.725 1.00 85.50 117 GLU A O 1
ATOM 939 N N . GLN A 1 118 ? 7.507 9.952 11.730 1.00 87.00 118 GLN A N 1
ATOM 940 C CA . GLN A 1 118 ? 8.850 10.415 12.083 1.00 87.00 118 GLN A CA 1
ATOM 941 C C . GLN A 1 118 ? 9.952 9.760 11.249 1.00 87.00 118 GLN A C 1
ATOM 943 O O . GLN A 1 118 ? 10.938 10.430 10.941 1.00 87.00 118 GLN A O 1
ATOM 948 N N . GLU A 1 119 ? 9.844 8.470 10.933 1.00 87.38 119 GLU A N 1
ATOM 949 C CA . GLU A 1 119 ? 10.803 7.795 10.054 1.00 87.38 119 GLU A CA 1
ATOM 950 C C . GLU A 1 119 ? 10.663 8.279 8.610 1.00 87.38 119 GLU A C 1
ATOM 952 O O . GLU A 1 119 ? 11.672 8.605 7.985 1.00 87.38 119 GLU A O 1
ATOM 957 N N . PHE A 1 120 ? 9.433 8.450 8.126 1.00 85.38 120 PHE A N 1
ATOM 958 C CA . PHE A 1 120 ? 9.144 9.000 6.806 1.00 85.38 120 PHE A CA 1
ATOM 959 C C . PHE A 1 120 ? 9.833 10.355 6.602 1.00 85.38 120 PHE A C 1
ATOM 961 O O . PHE A 1 120 ? 10.615 10.529 5.669 1.00 85.38 120 PHE A O 1
ATOM 968 N N . VAL A 1 121 ? 9.657 11.289 7.544 1.00 86.06 121 VAL A N 1
ATOM 969 C CA . VAL A 1 121 ? 10.290 12.620 7.493 1.00 86.06 121 VAL A CA 1
ATOM 970 C C . VAL A 1 121 ? 11.824 12.554 7.542 1.00 86.06 121 VAL A C 1
ATOM 972 O O . VAL A 1 121 ? 12.494 13.459 7.048 1.00 86.06 121 VAL A O 1
ATOM 975 N N . LYS A 1 122 ? 12.426 11.508 8.125 1.00 88.50 122 LYS A N 1
ATOM 976 C CA . LYS A 1 122 ? 13.891 11.331 8.092 1.00 88.50 122 LYS A CA 1
ATOM 977 C C . LYS A 1 122 ? 14.380 10.852 6.729 1.00 88.50 122 LYS A C 1
ATOM 979 O O . LYS A 1 122 ? 15.472 11.252 6.328 1.00 88.50 122 LYS A O 1
ATOM 984 N N . ILE A 1 123 ? 13.611 9.989 6.067 1.00 83.50 123 ILE A N 1
ATOM 985 C CA . ILE A 1 123 ? 13.947 9.408 4.761 1.00 83.50 123 ILE A CA 1
ATOM 986 C C . ILE A 1 123 ? 13.732 10.443 3.652 1.00 83.50 123 ILE A C 1
ATOM 988 O O . ILE A 1 123 ? 14.608 10.643 2.809 1.00 83.50 123 ILE A O 1
ATOM 992 N N . ALA A 1 124 ? 12.600 11.144 3.691 1.00 84.19 124 ALA A N 1
ATOM 993 C CA . ALA A 1 124 ? 12.198 12.118 2.684 1.00 84.19 124 ALA A CA 1
ATOM 994 C C . ALA A 1 124 ? 11.865 13.482 3.333 1.00 84.19 124 ALA A C 1
ATOM 996 O O . ALA A 1 124 ? 10.707 13.903 3.380 1.00 84.19 124 ALA A O 1
ATOM 997 N N . PRO A 1 125 ? 12.867 14.200 3.882 1.00 81.50 125 PRO A N 1
ATOM 998 C CA . PRO A 1 125 ? 12.664 15.461 4.606 1.00 81.50 125 PRO A CA 1
ATOM 999 C C . PRO A 1 125 ? 12.073 16.596 3.757 1.00 81.50 125 PRO A C 1
ATOM 1001 O O . PRO A 1 125 ? 11.536 17.561 4.307 1.00 81.50 125 PRO A O 1
ATOM 1004 N N . GLU A 1 126 ? 12.180 16.507 2.435 1.00 73.88 126 GLU A N 1
ATOM 1005 C CA . GLU A 1 126 ? 11.551 17.394 1.458 1.00 73.88 126 GLU A CA 1
ATOM 1006 C C . GLU A 1 126 ? 10.025 17.465 1.625 1.00 73.88 126 GLU A C 1
ATOM 1008 O O . GLU A 1 126 ? 9.466 18.561 1.561 1.00 73.88 126 GLU A O 1
ATOM 1013 N N . PHE A 1 127 ? 9.374 16.355 1.981 1.00 68.94 127 PHE A N 1
ATOM 1014 C CA . PHE A 1 127 ? 7.928 16.308 2.211 1.00 68.94 127 PHE A CA 1
ATOM 1015 C C . PHE A 1 127 ? 7.467 17.104 3.429 1.00 68.94 127 PHE A C 1
ATOM 1017 O O . PHE A 1 127 ? 6.335 17.567 3.478 1.00 68.94 127 PHE A O 1
ATOM 1024 N N . ALA A 1 128 ? 8.335 17.307 4.423 1.00 68.56 128 ALA A N 1
ATOM 1025 C CA . ALA A 1 128 ? 7.969 18.081 5.606 1.00 68.56 128 ALA A CA 1
ATOM 1026 C C . ALA A 1 128 ? 7.826 19.588 5.315 1.00 68.56 128 ALA A C 1
ATOM 1028 O O . ALA A 1 128 ? 7.334 20.334 6.166 1.00 68.56 128 ALA A O 1
ATOM 1029 N N . GLN A 1 129 ? 8.311 20.054 4.158 1.00 64.25 129 GLN A N 1
ATOM 1030 C CA . GLN A 1 129 ? 8.375 21.474 3.802 1.00 64.25 129 GLN A CA 1
ATOM 1031 C C . GLN A 1 129 ? 7.311 21.878 2.783 1.00 64.25 129 GLN A C 1
ATOM 1033 O O . GLN A 1 129 ? 6.814 23.002 2.865 1.00 64.25 129 GLN A O 1
ATOM 1038 N N . ASP A 1 130 ? 6.961 20.981 1.864 1.00 60.00 130 ASP A N 1
ATOM 1039 C CA . ASP A 1 130 ? 5.934 21.196 0.851 1.00 60.00 130 ASP A CA 1
ATOM 1040 C C . ASP A 1 130 ? 5.242 19.863 0.540 1.00 60.00 130 ASP A C 1
ATOM 1042 O O . ASP A 1 130 ? 5.807 19.003 -0.128 1.00 60.00 130 ASP A O 1
ATOM 1046 N N . PHE A 1 131 ? 4.037 19.678 1.082 1.00 55.34 131 PHE A N 1
ATOM 1047 C CA . PHE A 1 131 ? 3.242 18.460 0.888 1.00 55.34 131 PHE A CA 1
ATOM 1048 C C . PHE A 1 131 ? 2.508 18.439 -0.463 1.00 55.34 131 PHE A C 1
ATOM 1050 O O . PHE A 1 131 ? 1.879 17.437 -0.781 1.00 55.34 131 PHE A O 1
ATOM 1057 N N . GLU A 1 132 ? 2.535 19.536 -1.232 1.00 50.25 132 GLU A N 1
ATOM 1058 C CA . GLU A 1 132 ? 1.820 19.654 -2.513 1.00 50.25 132 GLU A CA 1
ATOM 1059 C C . GLU A 1 132 ? 2.717 19.362 -3.729 1.00 50.25 132 GLU A C 1
ATOM 1061 O O . GLU A 1 132 ? 2.228 19.330 -4.856 1.00 50.25 132 GLU A O 1
ATOM 1066 N N . ALA A 1 133 ? 4.022 19.154 -3.530 1.00 54.31 133 ALA A N 1
ATOM 1067 C CA . ALA A 1 133 ? 4.943 18.788 -4.599 1.00 54.31 133 ALA A CA 1
ATOM 1068 C C . ALA A 1 133 ? 5.156 17.270 -4.626 1.00 54.31 133 ALA A C 1
ATOM 1070 O O . ALA A 1 133 ? 5.624 16.703 -3.638 1.00 54.31 133 ALA A O 1
ATOM 1071 N N . GLU A 1 134 ? 4.884 16.634 -5.771 1.00 55.19 134 GLU A N 1
ATOM 1072 C CA . GLU A 1 134 ? 5.351 15.270 -6.043 1.00 55.19 134 GLU A CA 1
ATOM 1073 C C . GLU A 1 134 ? 6.866 15.212 -5.791 1.00 55.19 134 GLU A C 1
ATOM 1075 O O . GLU A 1 134 ? 7.634 15.984 -6.393 1.00 55.19 134 GLU A O 1
ATOM 1080 N N . PRO A 1 135 ? 7.330 14.364 -4.862 1.00 62.28 135 PRO A N 1
ATOM 1081 C CA . PRO A 1 135 ? 8.745 14.286 -4.562 1.00 62.28 135 PRO A CA 1
ATOM 1082 C C . PRO A 1 135 ? 9.499 13.714 -5.763 1.00 62.28 135 PRO A C 1
ATOM 1084 O O . PRO A 1 135 ? 9.046 12.811 -6.458 1.00 62.28 135 PRO A O 1
ATOM 1087 N N . ASN A 1 136 ? 10.732 14.164 -5.953 1.00 69.94 136 ASN A N 1
ATOM 1088 C CA . ASN A 1 136 ? 11.670 13.408 -6.770 1.00 69.94 136 ASN A CA 1
ATOM 1089 C C . ASN A 1 136 ? 12.501 12.528 -5.837 1.00 69.94 136 ASN A C 1
ATOM 1091 O O . ASN A 1 136 ? 13.602 12.920 -5.435 1.00 69.94 136 ASN A O 1
ATOM 1095 N N . LEU A 1 137 ? 11.933 11.390 -5.438 1.00 75.19 137 LEU A N 1
ATOM 1096 C CA . LEU A 1 137 ? 12.612 10.435 -4.572 1.00 75.19 137 LEU A CA 1
ATOM 1097 C C . LEU A 1 137 ? 13.822 9.837 -5.293 1.00 75.19 137 LEU A C 1
ATOM 1099 O O . LEU A 1 137 ? 13.806 9.531 -6.484 1.00 75.19 137 LEU A O 1
ATOM 1103 N N . THR A 1 138 ? 14.923 9.673 -4.567 1.00 80.12 138 THR A N 1
ATOM 1104 C CA . THR A 1 138 ? 16.042 8.877 -5.075 1.00 80.12 138 THR A CA 1
ATOM 1105 C C . THR A 1 138 ? 15.726 7.381 -4.949 1.00 80.12 138 THR A C 1
ATOM 1107 O O . THR A 1 138 ? 15.060 6.988 -3.992 1.00 80.12 138 THR A O 1
ATOM 1110 N N . PRO A 1 139 ? 16.322 6.506 -5.783 1.00 76.94 139 PRO A N 1
ATOM 1111 C CA . PRO A 1 139 ? 16.127 5.052 -5.666 1.00 76.94 139 PRO A CA 1
ATOM 1112 C C . PRO A 1 139 ? 16.561 4.440 -4.320 1.00 76.94 139 PRO A C 1
ATOM 1114 O O . PRO A 1 139 ? 16.287 3.279 -4.022 1.00 76.94 139 PRO A O 1
ATOM 1117 N N . GLU A 1 140 ? 17.347 5.163 -3.518 1.00 80.75 140 GLU A N 1
ATOM 1118 C CA . GLU A 1 140 ? 17.658 4.757 -2.143 1.00 80.75 140 GLU A CA 1
ATOM 1119 C C . GLU A 1 140 ? 16.532 5.146 -1.180 1.00 80.75 140 GLU A C 1
ATOM 1121 O O . GLU A 1 140 ? 16.202 4.353 -0.305 1.00 80.75 140 GLU A O 1
ATOM 1126 N N . GLN A 1 141 ? 15.926 6.324 -1.349 1.00 79.62 141 GLN A N 1
ATOM 1127 C CA . GLN A 1 141 ? 14.791 6.757 -0.536 1.00 79.62 141 GLN A CA 1
ATOM 1128 C C . GLN A 1 141 ? 13.558 5.897 -0.803 1.00 79.62 141 GLN A C 1
ATOM 1130 O O . GLN A 1 141 ? 12.963 5.436 0.158 1.00 79.62 141 GLN A O 1
ATOM 1135 N N . GLU A 1 142 ? 13.235 5.594 -2.063 1.00 78.06 142 GLU A N 1
ATOM 1136 C CA . GLU A 1 142 ? 12.143 4.667 -2.414 1.00 78.06 142 GLU A CA 1
ATOM 1137 C C . GLU A 1 142 ? 12.316 3.317 -1.711 1.00 78.06 142 GLU A C 1
ATOM 1139 O O . GLU A 1 142 ? 11.427 2.854 -1.006 1.00 78.06 142 GLU A O 1
ATOM 1144 N N . ARG A 1 143 ? 13.514 2.720 -1.788 1.00 77.19 143 ARG A N 1
ATOM 1145 C CA . ARG A 1 143 ? 13.800 1.459 -1.085 1.00 77.19 143 ARG A CA 1
ATOM 1146 C C . ARG A 1 143 ? 13.648 1.568 0.431 1.00 77.19 143 ARG A C 1
ATOM 1148 O O . ARG A 1 143 ? 13.206 0.614 1.063 1.00 77.19 143 ARG A O 1
ATOM 1155 N N . GLN A 1 144 ? 14.043 2.692 1.026 1.00 77.50 144 GLN A N 1
ATOM 1156 C CA . GLN A 1 144 ? 13.885 2.920 2.463 1.00 77.50 144 GLN A CA 1
ATOM 1157 C C . GLN A 1 144 ? 12.421 3.126 2.858 1.00 77.50 144 GLN A C 1
ATOM 1159 O O . GLN A 1 144 ? 12.022 2.642 3.914 1.00 77.50 144 GLN A O 1
ATOM 1164 N N . LEU A 1 145 ? 11.635 3.806 2.023 1.00 79.75 145 LEU A N 1
ATOM 1165 C CA . LEU A 1 145 ? 10.200 3.994 2.218 1.00 79.75 145 LEU A CA 1
ATOM 1166 C C . LEU A 1 145 ? 9.452 2.665 2.106 1.00 79.75 145 LEU A C 1
ATOM 1168 O O . LEU A 1 145 ? 8.706 2.338 3.018 1.00 79.75 145 LEU A O 1
ATOM 1172 N N . ASN A 1 146 ? 9.759 1.842 1.102 1.00 76.62 146 ASN A N 1
ATOM 1173 C CA . ASN A 1 146 ? 9.171 0.505 0.970 1.00 76.62 146 ASN A CA 1
ATOM 1174 C C . ASN A 1 146 ? 9.515 -0.387 2.175 1.00 76.62 146 ASN A C 1
ATOM 1176 O O . ASN A 1 146 ? 8.673 -1.115 2.686 1.00 76.62 146 ASN A O 1
ATOM 1180 N N . ALA A 1 147 ? 10.751 -0.313 2.680 1.00 76.88 147 ALA A N 1
ATOM 1181 C CA . ALA A 1 147 ? 11.139 -1.056 3.880 1.00 76.88 147 ALA A CA 1
ATOM 1182 C C . ALA A 1 147 ? 10.446 -0.535 5.155 1.00 76.88 147 ALA A C 1
ATOM 1184 O O . ALA A 1 147 ? 10.158 -1.313 6.071 1.00 76.88 147 ALA A O 1
ATOM 1185 N N . LEU A 1 148 ? 10.210 0.779 5.243 1.00 80.44 148 LEU A N 1
ATOM 1186 C CA . LEU A 1 148 ? 9.447 1.387 6.331 1.00 80.44 148 LEU A CA 1
ATOM 1187 C C . LEU A 1 148 ? 7.994 0.904 6.308 1.00 80.44 148 LEU A C 1
ATOM 1189 O O . LEU A 1 148 ? 7.480 0.543 7.365 1.00 80.44 148 LEU A O 1
ATOM 1193 N N . ASP A 1 149 ? 7.389 0.866 5.125 1.00 79.38 149 ASP A N 1
ATOM 1194 C CA . ASP A 1 149 ? 6.015 0.426 4.893 1.00 79.38 149 ASP A CA 1
ATOM 1195 C C . ASP A 1 149 ? 5.811 -1.035 5.316 1.00 79.38 149 ASP A C 1
ATOM 1197 O O . ASP A 1 149 ? 5.053 -1.311 6.243 1.00 79.38 149 ASP A O 1
ATOM 1201 N N . GLN A 1 150 ? 6.655 -1.946 4.821 1.00 77.75 150 GLN A N 1
ATOM 1202 C CA . GLN A 1 150 ? 6.668 -3.352 5.257 1.00 77.75 150 GLN A CA 1
ATOM 1203 C C . GLN A 1 150 ? 6.804 -3.493 6.781 1.00 77.75 150 GLN A C 1
ATOM 1205 O O . GLN A 1 150 ? 6.119 -4.283 7.428 1.00 77.75 150 GLN A O 1
ATOM 1210 N N . THR A 1 151 ? 7.682 -2.693 7.399 1.00 80.94 151 THR A N 1
ATOM 1211 C CA . THR A 1 151 ? 7.861 -2.725 8.859 1.00 80.94 151 THR A CA 1
ATOM 1212 C C . THR A 1 151 ? 6.619 -2.218 9.600 1.00 80.94 151 THR A C 1
ATOM 1214 O O . THR A 1 151 ? 6.344 -2.662 10.720 1.00 80.94 151 THR A O 1
ATOM 1217 N N . TYR A 1 152 ? 5.903 -1.244 9.038 1.00 85.69 152 TYR A N 1
ATOM 1218 C CA . TYR A 1 152 ? 4.656 -0.740 9.599 1.00 85.69 152 TYR A CA 1
ATOM 1219 C C . TYR A 1 152 ? 3.578 -1.823 9.555 1.00 85.69 152 TYR A C 1
ATOM 1221 O O . TYR A 1 152 ? 2.998 -2.116 10.601 1.00 85.69 152 TYR A O 1
ATOM 1229 N N . GLU A 1 153 ? 3.389 -2.471 8.407 1.00 83.12 153 GLU A N 1
ATOM 1230 C CA . GLU A 1 153 ? 2.422 -3.556 8.213 1.00 83.12 153 GLU A CA 1
ATOM 1231 C C . GLU A 1 153 ? 2.668 -4.723 9.172 1.00 83.12 153 GLU A C 1
ATOM 1233 O O . GLU A 1 153 ? 1.774 -5.109 9.927 1.00 83.12 153 GLU A O 1
ATOM 1238 N N . GLU A 1 154 ? 3.906 -5.226 9.244 1.00 81.00 154 GLU A N 1
ATOM 1239 C CA . GLU A 1 154 ? 4.275 -6.310 10.164 1.00 81.00 154 GLU A CA 1
ATOM 1240 C C . GLU A 1 154 ? 3.929 -5.964 11.619 1.00 81.00 154 GLU A C 1
ATOM 1242 O O . GLU A 1 154 ? 3.437 -6.796 12.390 1.00 81.00 154 GLU A O 1
ATOM 1247 N N . ARG A 1 155 ? 4.191 -4.715 12.023 1.00 84.81 155 ARG A N 1
ATOM 1248 C CA . ARG A 1 155 ? 3.891 -4.242 13.377 1.00 84.81 155 ARG A CA 1
ATOM 1249 C C . ARG A 1 155 ? 2.404 -4.058 13.596 1.00 84.81 155 ARG A C 1
ATOM 1251 O O . ARG A 1 155 ? 1.951 -4.343 14.700 1.00 84.81 155 ARG A O 1
ATOM 1258 N N . PHE A 1 156 ? 1.674 -3.586 12.593 1.00 86.75 156 PHE A N 1
ATOM 1259 C CA . PHE A 1 156 ? 0.232 -3.420 12.646 1.00 86.75 156 PHE A CA 1
ATOM 1260 C C . PHE A 1 156 ? -0.466 -4.771 12.808 1.00 86.75 156 PHE A C 1
ATOM 1262 O O . PHE A 1 156 ? -1.209 -4.947 13.773 1.00 86.75 156 PHE A O 1
ATOM 1269 N N . VAL A 1 157 ? -0.142 -5.755 11.966 1.00 85.69 157 VAL A N 1
ATOM 1270 C CA . VAL A 1 157 ? -0.672 -7.126 12.064 1.00 85.69 157 VAL A CA 1
ATOM 1271 C C . VAL A 1 157 ? -0.350 -7.737 13.428 1.00 85.69 157 VAL A C 1
ATOM 1273 O O . VAL A 1 157 ? -1.212 -8.348 14.054 1.00 85.69 157 VAL A O 1
ATOM 1276 N N . ALA A 1 158 ? 0.847 -7.491 13.971 1.00 87.56 158 ALA A N 1
ATOM 1277 C CA . ALA A 1 158 ? 1.213 -7.956 15.310 1.00 87.56 158 ALA A CA 1
ATOM 1278 C C . ALA A 1 158 ? 0.380 -7.335 16.455 1.00 87.56 158 ALA A C 1
ATOM 1280 O O . ALA A 1 158 ? 0.373 -7.885 17.562 1.00 87.56 158 ALA A O 1
ATOM 1281 N N . LEU A 1 159 ? -0.310 -6.207 16.232 1.00 85.81 159 LEU A N 1
ATOM 1282 C CA . LEU A 1 159 ? -1.277 -5.652 17.189 1.00 85.81 159 LEU A CA 1
ATOM 1283 C C . LEU A 1 159 ? -2.609 -6.404 17.164 1.00 85.81 159 LEU A C 1
ATOM 1285 O O . LEU A 1 159 ? -3.354 -6.347 18.148 1.00 85.81 159 LEU A O 1
ATOM 1289 N N . LEU A 1 160 ? -2.930 -7.072 16.058 1.00 86.75 160 LEU A N 1
ATOM 1290 C CA . LEU A 1 160 ? -4.202 -7.744 15.851 1.00 86.75 160 LEU A CA 1
ATOM 1291 C C . LEU A 1 160 ? -4.189 -9.150 16.452 1.00 86.75 160 LEU A C 1
ATOM 1293 O O . LEU A 1 160 ? -3.175 -9.839 16.554 1.00 86.75 160 LEU A O 1
ATOM 1297 N N . THR A 1 161 ? -5.367 -9.598 16.870 1.00 91.88 161 THR A N 1
ATOM 1298 C CA . THR A 1 161 ? -5.603 -11.024 17.106 1.00 91.88 161 THR A CA 1
ATOM 1299 C C . THR A 1 161 ? -5.928 -11.723 15.780 1.00 91.88 161 THR A C 1
ATOM 1301 O O . THR A 1 161 ? -6.494 -11.080 14.900 1.00 91.88 161 THR A O 1
ATOM 1304 N N . PRO A 1 162 ? -5.728 -13.049 15.656 1.00 9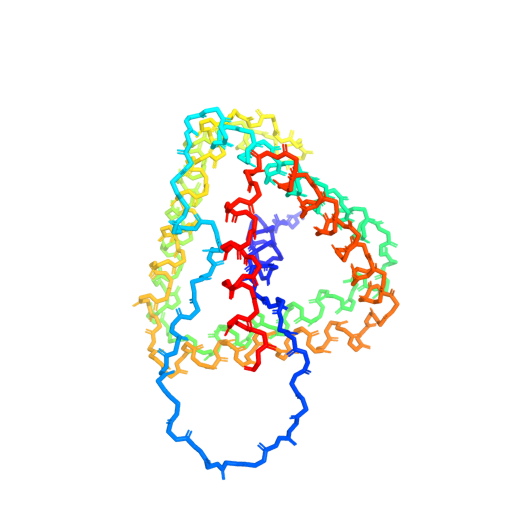2.38 162 PRO A N 1
ATOM 1305 C CA . PRO A 1 162 ? -6.091 -13.784 14.433 1.00 92.38 162 PRO A CA 1
ATOM 1306 C C . PRO A 1 162 ? -7.583 -13.725 14.058 1.00 92.38 162 PRO A C 1
ATOM 1308 O O . PRO A 1 162 ? -7.987 -14.077 12.953 1.00 92.38 162 PRO A O 1
ATOM 1311 N N . GLU A 1 163 ? -8.452 -13.371 15.007 1.00 92.38 163 GLU A N 1
ATOM 1312 C CA . GLU A 1 163 ? -9.865 -13.110 14.721 1.00 92.38 163 GLU A CA 1
ATOM 1313 C C . GLU A 1 163 ? -10.068 -11.697 14.163 1.00 92.38 163 GLU A C 1
ATOM 1315 O O . GLU A 1 163 ? -10.849 -11.529 13.237 1.00 92.38 163 GLU A O 1
ATOM 1320 N N . GLN A 1 164 ? -9.357 -10.698 14.693 1.00 87.94 164 GLN A N 1
ATOM 1321 C CA . GLN A 1 164 ? -9.400 -9.328 14.173 1.00 87.94 164 GLN A CA 1
ATOM 1322 C C . GLN A 1 164 ? -8.784 -9.228 12.777 1.00 87.94 164 GLN A C 1
ATOM 1324 O O . GLN A 1 164 ? -9.313 -8.493 11.962 1.00 87.94 164 GLN A O 1
ATOM 1329 N N . GLU A 1 165 ? -7.727 -9.986 12.493 1.00 87.62 165 GLU A N 1
ATOM 1330 C CA . GLU A 1 165 ? -7.116 -10.075 11.161 1.00 87.62 165 GLU A CA 1
ATOM 1331 C C . GLU A 1 165 ? -8.124 -10.574 10.115 1.00 87.62 165 GLU A C 1
ATOM 1333 O O . GLU A 1 165 ? -8.364 -9.904 9.121 1.00 87.62 165 GLU A O 1
ATOM 1338 N N . ARG A 1 166 ? -8.839 -11.671 10.401 1.00 86.88 166 ARG A N 1
ATOM 1339 C CA . ARG A 1 166 ? -9.910 -12.164 9.515 1.00 86.88 166 ARG A CA 1
ATOM 1340 C C . ARG A 1 166 ? -11.091 -11.201 9.385 1.00 86.88 166 ARG A C 1
ATOM 1342 O O . ARG A 1 166 ? -11.764 -11.178 8.362 1.00 86.88 166 ARG A O 1
ATOM 1349 N N . GLN A 1 167 ? -11.400 -10.450 10.442 1.00 86.62 167 GLN A N 1
ATOM 1350 C CA . GLN A 1 167 ? -12.447 -9.426 10.388 1.00 86.62 167 GLN A CA 1
ATOM 1351 C C . GLN A 1 167 ? -12.013 -8.206 9.578 1.00 86.62 167 GLN A C 1
ATOM 1353 O O . GLN A 1 167 ? -12.869 -7.582 8.961 1.00 86.62 167 GLN A O 1
ATOM 1358 N N . LEU A 1 168 ? -10.720 -7.883 9.590 1.00 86.50 168 LEU A N 1
ATOM 1359 C CA . LEU A 1 168 ? -10.138 -6.837 8.765 1.00 86.50 168 LEU A CA 1
ATOM 1360 C C . LEU A 1 168 ? -10.172 -7.236 7.288 1.00 86.50 168 LEU A C 1
ATOM 1362 O O . LEU A 1 168 ? -10.736 -6.496 6.501 1.00 86.50 168 LEU A O 1
ATOM 1366 N N . GLU A 1 169 ? -9.726 -8.445 6.947 1.00 85.62 169 GLU A N 1
ATOM 1367 C CA . GLU A 1 169 ? -9.793 -8.978 5.575 1.00 85.62 169 GLU A CA 1
ATOM 1368 C C . GLU A 1 169 ? -11.227 -8.927 5.013 1.00 85.62 169 GLU A C 1
ATOM 1370 O O . GLU A 1 169 ? -11.473 -8.399 3.932 1.00 85.62 169 GLU A O 1
ATOM 1375 N N . ALA A 1 170 ? -12.216 -9.373 5.795 1.00 85.31 170 ALA A N 1
ATOM 1376 C CA . ALA A 1 170 ? -13.622 -9.293 5.392 1.00 85.31 170 ALA A CA 1
ATOM 1377 C C . ALA A 1 170 ? -14.144 -7.847 5.270 1.00 85.31 170 ALA A C 1
ATOM 1379 O O . ALA A 1 170 ? -15.063 -7.579 4.492 1.00 85.31 170 ALA A O 1
ATOM 1380 N N . LEU A 1 171 ? -13.610 -6.922 6.072 1.00 85.25 171 LEU A N 1
ATOM 1381 C CA . LEU A 1 171 ? -13.948 -5.503 6.003 1.00 85.25 171 LEU A CA 1
ATOM 1382 C C . LEU A 1 171 ? -13.353 -4.859 4.741 1.00 85.25 171 LEU A C 1
ATOM 1384 O O . LEU A 1 171 ? -14.042 -4.072 4.090 1.00 85.25 171 LEU A O 1
ATOM 1388 N N . ASP A 1 172 ? -12.128 -5.232 4.374 1.00 82.69 172 ASP A N 1
ATOM 1389 C CA . ASP A 1 172 ? -11.455 -4.788 3.152 1.00 82.69 172 ASP A CA 1
ATOM 1390 C C . ASP A 1 172 ? -12.222 -5.273 1.912 1.00 82.69 172 ASP A C 1
ATOM 1392 O O . ASP A 1 172 ? -12.608 -4.466 1.065 1.00 82.69 172 ASP A O 1
ATOM 1396 N N . GLU A 1 173 ? -12.578 -6.563 1.850 1.00 83.94 173 GLU A N 1
ATOM 1397 C CA . GLU A 1 173 ? -13.420 -7.120 0.777 1.00 83.94 173 GLU A CA 1
ATOM 1398 C C . GLU A 1 173 ? -14.778 -6.408 0.665 1.00 83.94 173 GLU A C 1
ATOM 1400 O O . GLU A 1 173 ? -15.292 -6.154 -0.434 1.00 83.94 173 GLU A O 1
ATOM 1405 N N . GLN A 1 174 ? -15.386 -6.072 1.808 1.00 84.31 174 GLN A N 1
ATOM 1406 C CA . GLN A 1 174 ? -16.641 -5.333 1.828 1.00 84.31 174 GLN A CA 1
ATOM 1407 C C . GLN A 1 174 ? -16.462 -3.929 1.242 1.00 84.31 174 GLN A C 1
ATOM 1409 O O . GLN A 1 174 ? -17.291 -3.514 0.429 1.00 84.31 174 GLN A O 1
ATOM 1414 N N . MET A 1 175 ? -15.416 -3.200 1.641 1.00 84.81 175 MET A N 1
ATOM 1415 C CA . MET A 1 175 ? -15.120 -1.871 1.105 1.00 84.81 175 MET A CA 1
ATOM 1416 C C . MET A 1 175 ? -14.950 -1.933 -0.413 1.00 84.81 175 MET A C 1
ATOM 1418 O O . MET A 1 175 ? -15.581 -1.151 -1.122 1.00 84.81 175 MET A O 1
ATOM 1422 N N . TYR A 1 176 ? -14.192 -2.908 -0.913 1.00 80.31 176 TYR A N 1
ATOM 1423 C CA . TYR A 1 176 ? -14.014 -3.126 -2.345 1.00 80.31 176 TYR A CA 1
ATOM 1424 C C . TYR A 1 176 ? -15.323 -3.365 -3.084 1.00 80.31 176 TYR A C 1
ATOM 1426 O O . TYR A 1 176 ? -15.605 -2.712 -4.087 1.00 80.31 176 TYR A O 1
ATOM 1434 N N . THR A 1 177 ? -16.171 -4.237 -2.544 1.00 83.75 177 THR A N 1
ATOM 1435 C CA . THR A 1 177 ? -17.492 -4.506 -3.121 1.00 83.75 177 THR A CA 1
ATOM 1436 C C . THR A 1 177 ? -18.367 -3.246 -3.134 1.00 83.75 177 THR A C 1
ATOM 1438 O O . THR A 1 177 ? -19.119 -3.007 -4.082 1.00 83.75 177 THR A O 1
ATOM 1441 N N . GLU A 1 178 ? -18.301 -2.427 -2.080 1.00 85.31 178 GLU A N 1
ATOM 1442 C CA . GLU A 1 178 ? -19.034 -1.162 -2.006 1.00 85.31 178 GLU A CA 1
ATOM 1443 C C . GLU A 1 178 ? -18.515 -0.135 -3.021 1.00 85.31 178 GLU A C 1
ATOM 1445 O O . GLU A 1 178 ? -19.332 0.540 -3.652 1.00 85.31 178 GLU A O 1
ATOM 1450 N N . LEU A 1 179 ? -17.195 -0.045 -3.213 1.00 82.12 179 LEU A N 1
ATOM 1451 C CA . LEU A 1 179 ? -16.560 0.813 -4.215 1.00 82.12 179 LEU A CA 1
ATOM 1452 C C . LEU A 1 179 ? -16.934 0.384 -5.637 1.00 82.12 179 LEU A C 1
ATOM 1454 O O . LEU A 1 179 ? -17.395 1.215 -6.417 1.00 82.12 179 LEU A O 1
ATOM 1458 N N . GLU A 1 180 ? -16.840 -0.907 -5.959 1.00 82.69 180 GLU A N 1
ATOM 1459 C CA . GLU A 1 180 ? -17.217 -1.437 -7.276 1.00 82.69 180 GLU A CA 1
ATOM 1460 C C . GLU A 1 180 ? -18.701 -1.178 -7.578 1.00 82.69 180 GLU A C 1
ATOM 1462 O O . GLU A 1 180 ? -19.070 -0.748 -8.673 1.00 82.69 180 GLU A O 1
ATOM 1467 N N . ALA A 1 181 ? -19.575 -1.377 -6.587 1.00 85.06 181 ALA A N 1
ATOM 1468 C CA . ALA A 1 181 ? -21.001 -1.111 -6.737 1.00 85.06 181 ALA A CA 1
ATOM 1469 C C . ALA A 1 181 ? -21.319 0.389 -6.870 1.00 85.06 181 ALA A C 1
ATOM 1471 O O . ALA A 1 181 ? -22.287 0.753 -7.545 1.00 85.06 181 ALA A O 1
ATOM 1472 N N . ALA A 1 182 ? -20.541 1.251 -6.211 1.00 81.56 182 ALA A N 1
ATOM 1473 C CA . ALA A 1 182 ? -20.672 2.701 -6.287 1.00 81.56 182 ALA A CA 1
ATOM 1474 C C . ALA A 1 182 ? -20.172 3.258 -7.627 1.00 81.56 182 ALA A C 1
ATOM 1476 O O . ALA A 1 182 ? -20.802 4.164 -8.174 1.00 81.56 182 ALA A O 1
ATOM 1477 N N . PHE A 1 183 ? -19.094 2.684 -8.166 1.00 83.06 183 PHE A N 1
ATOM 1478 C CA . PHE A 1 183 ? -18.374 3.194 -9.331 1.00 83.06 183 PHE A CA 1
ATOM 1479 C C . PHE A 1 183 ? -18.130 2.113 -10.402 1.00 83.06 183 PHE A C 1
ATOM 1481 O O . PHE A 1 183 ? -16.991 1.885 -10.815 1.00 83.06 183 PHE A O 1
ATOM 1488 N N . PRO A 1 184 ? -19.183 1.464 -10.929 1.00 75.50 184 PRO A N 1
ATOM 1489 C CA . PRO A 1 184 ? -19.033 0.301 -11.808 1.00 75.50 184 PRO A CA 1
ATOM 1490 C C . PRO A 1 184 ? -18.315 0.620 -13.127 1.00 75.50 184 PRO A C 1
ATOM 1492 O O . PRO A 1 184 ? -17.649 -0.236 -13.703 1.00 75.50 184 PRO A O 1
ATOM 1495 N N . GLU A 1 185 ? -18.444 1.850 -13.631 1.00 76.75 185 GLU A N 1
ATOM 1496 C CA . GLU A 1 185 ? -17.745 2.278 -14.847 1.00 76.75 185 GLU A CA 1
ATOM 1497 C C . GLU A 1 185 ? -16.258 2.557 -14.604 1.00 76.75 185 GLU A C 1
ATOM 1499 O O . GLU A 1 185 ? -15.461 2.343 -15.519 1.00 76.75 185 GLU A O 1
ATOM 1504 N N . LEU A 1 186 ? -15.882 3.016 -13.404 1.00 75.25 186 LEU A N 1
ATOM 1505 C CA . LEU A 1 186 ? -14.479 3.211 -13.030 1.00 75.25 186 LEU A CA 1
ATOM 1506 C C . LEU A 1 186 ? -13.810 1.855 -12.818 1.00 75.25 186 LEU A C 1
ATOM 1508 O O . LEU A 1 186 ? -12.791 1.601 -13.447 1.00 75.25 186 LEU A O 1
ATOM 1512 N N . ALA A 1 187 ? -14.455 0.949 -12.078 1.00 74.00 187 ALA A N 1
ATOM 1513 C CA . ALA A 1 187 ? -13.967 -0.414 -11.874 1.00 74.00 187 ALA A CA 1
ATOM 1514 C C . ALA A 1 187 ? -13.756 -1.164 -13.204 1.00 74.00 187 ALA A C 1
ATOM 1516 O O . ALA A 1 187 ? -12.752 -1.843 -13.408 1.00 74.00 187 ALA A O 1
ATOM 1517 N N . ALA A 1 188 ? -14.668 -0.997 -14.169 1.00 74.69 188 ALA A N 1
ATOM 1518 C CA . ALA A 1 188 ? -14.507 -1.597 -15.493 1.00 74.69 188 ALA A CA 1
ATOM 1519 C C . ALA A 1 188 ? -13.335 -0.995 -16.293 1.00 74.69 188 ALA A C 1
ATOM 1521 O O . ALA A 1 188 ? -12.664 -1.716 -17.030 1.00 74.69 188 ALA A O 1
ATOM 1522 N N . GLN A 1 189 ? -13.102 0.318 -16.193 1.00 75.62 189 GLN A N 1
ATOM 1523 C CA . GLN A 1 189 ? -11.969 0.977 -16.854 1.00 75.62 189 GLN A CA 1
ATOM 1524 C C . GLN A 1 189 ? -10.642 0.569 -16.222 1.00 75.62 189 GLN A C 1
ATOM 1526 O O . GLN A 1 189 ? -9.689 0.265 -16.936 1.00 75.62 189 GLN A O 1
ATOM 1531 N N . GLU A 1 190 ? -10.620 0.526 -14.897 1.00 77.81 190 GLU A N 1
ATOM 1532 C CA . GLU A 1 190 ? -9.508 0.085 -14.074 1.00 77.81 190 GLU A CA 1
ATOM 1533 C C . GLU A 1 190 ? -9.077 -1.336 -14.441 1.00 77.81 190 GLU A C 1
ATOM 1535 O O . GLU A 1 190 ? -7.928 -1.533 -14.830 1.00 77.81 190 GLU A O 1
ATOM 1540 N N . ALA A 1 191 ? -10.012 -2.289 -14.469 1.00 75.50 191 ALA A N 1
ATOM 1541 C CA . ALA A 1 191 ? -9.724 -3.671 -14.847 1.00 75.50 191 ALA A CA 1
ATOM 1542 C C . ALA A 1 191 ? -9.079 -3.788 -16.241 1.00 75.50 191 ALA A C 1
ATOM 1544 O O . ALA A 1 191 ? -8.108 -4.517 -16.421 1.00 75.50 191 ALA A O 1
ATOM 1545 N N . VAL A 1 192 ? -9.584 -3.040 -17.230 1.00 79.31 192 VAL A N 1
ATOM 1546 C CA . VAL A 1 192 ? -9.020 -3.049 -18.593 1.00 79.31 192 VAL A CA 1
ATOM 1547 C C . VAL A 1 192 ? -7.616 -2.443 -18.627 1.00 79.31 192 VAL A C 1
ATOM 1549 O O . VAL A 1 192 ? -6.763 -2.912 -19.381 1.00 79.31 192 VAL A O 1
ATOM 1552 N N . GLN A 1 193 ? -7.375 -1.386 -17.851 1.00 80.12 193 GLN A N 1
ATOM 1553 C CA . GLN A 1 193 ? -6.088 -0.698 -17.840 1.00 80.12 193 GLN A CA 1
ATOM 1554 C C . GLN A 1 193 ? -5.023 -1.502 -17.111 1.00 80.12 193 GLN A C 1
ATOM 1556 O O . GLN A 1 193 ? -3.935 -1.665 -17.659 1.00 80.12 193 GLN A O 1
ATOM 1561 N N . PHE A 1 194 ? -5.340 -2.073 -15.951 1.00 77.19 194 PHE A N 1
ATOM 1562 C CA . PHE A 1 194 ? -4.419 -2.965 -15.258 1.00 77.19 194 PHE A CA 1
ATOM 1563 C C . PHE A 1 194 ? -4.123 -4.221 -16.079 1.00 77.19 194 PHE A C 1
ATOM 1565 O O . PHE A 1 194 ? -2.954 -4.543 -16.252 1.00 77.19 194 PHE A O 1
ATOM 1572 N N . GLU A 1 195 ? -5.117 -4.847 -16.724 1.00 79.06 195 GLU A N 1
ATOM 1573 C CA . GLU A 1 195 ? -4.861 -5.983 -17.629 1.00 79.06 195 GLU A CA 1
ATOM 1574 C C . GLU A 1 195 ? -3.887 -5.599 -18.763 1.00 79.06 195 GLU A C 1
ATOM 1576 O O . GLU A 1 195 ? -3.003 -6.374 -19.139 1.00 79.06 195 GLU A O 1
ATOM 1581 N N . ALA A 1 196 ? -4.005 -4.383 -19.307 1.00 81.50 196 ALA A N 1
ATOM 1582 C CA . ALA A 1 196 ? -3.095 -3.894 -20.338 1.00 81.50 196 ALA A CA 1
ATOM 1583 C C . ALA A 1 196 ? -1.671 -3.643 -19.807 1.00 81.50 196 ALA A C 1
ATOM 1585 O O . ALA A 1 196 ? -0.701 -3.996 -20.486 1.00 81.50 196 ALA A O 1
ATOM 1586 N N . LEU A 1 197 ? -1.543 -3.054 -18.616 1.00 79.94 197 LEU A N 1
ATOM 1587 C CA . LEU A 1 197 ? -0.263 -2.790 -17.953 1.00 79.94 197 LEU A CA 1
ATOM 1588 C C . LEU A 1 197 ? 0.443 -4.093 -17.558 1.00 79.94 197 LEU A C 1
ATOM 1590 O O . LEU A 1 197 ? 1.624 -4.276 -17.864 1.00 79.94 197 LEU A O 1
ATOM 1594 N N . GLU A 1 198 ? -0.289 -5.045 -16.982 1.00 81.56 198 GLU A N 1
ATOM 1595 C CA . GLU A 1 198 ? 0.200 -6.389 -16.678 1.00 81.56 198 GLU A CA 1
ATOM 1596 C C . GLU A 1 198 ? 0.657 -7.117 -17.946 1.00 81.56 198 GLU A C 1
ATOM 1598 O O . GLU A 1 198 ? 1.740 -7.707 -17.979 1.00 81.56 198 GLU A O 1
ATOM 1603 N N . ALA A 1 199 ? -0.118 -7.046 -19.034 1.00 82.50 199 ALA A N 1
ATOM 1604 C CA . ALA A 1 199 ? 0.272 -7.645 -20.306 1.00 82.50 199 ALA A CA 1
ATOM 1605 C C . ALA A 1 199 ? 1.569 -7.027 -20.862 1.00 82.50 199 ALA A C 1
ATOM 1607 O O . ALA A 1 199 ? 2.426 -7.756 -21.379 1.00 82.50 199 ALA A O 1
ATOM 1608 N N . GLU A 1 200 ? 1.750 -5.706 -20.741 1.00 86.25 200 GLU A N 1
ATOM 1609 C CA . GLU A 1 200 ? 3.002 -5.030 -21.102 1.00 86.25 200 GLU A CA 1
ATOM 1610 C C . GLU A 1 200 ? 4.164 -5.500 -20.215 1.00 86.25 200 GLU A C 1
ATOM 1612 O O . GLU A 1 200 ? 5.244 -5.818 -20.731 1.00 86.25 200 GLU A O 1
ATOM 1617 N N . TYR A 1 201 ? 3.945 -5.605 -18.904 1.00 85.50 201 TYR A N 1
ATOM 1618 C CA . TYR A 1 201 ? 4.936 -6.089 -17.949 1.00 85.50 201 TYR A CA 1
ATOM 1619 C C . TYR A 1 201 ? 5.379 -7.523 -18.264 1.00 85.50 201 TYR A C 1
ATOM 1621 O O . TYR A 1 201 ? 6.576 -7.778 -18.433 1.00 85.50 201 TYR A O 1
ATOM 1629 N N . LEU A 1 202 ? 4.434 -8.448 -18.452 1.00 85.12 202 LEU A N 1
ATOM 1630 C CA . LEU A 1 202 ? 4.707 -9.839 -18.820 1.00 85.12 202 LEU A CA 1
ATOM 1631 C C . LEU A 1 202 ? 5.438 -9.934 -20.166 1.00 85.12 202 LEU A C 1
ATOM 1633 O O . LEU A 1 202 ? 6.396 -10.705 -20.316 1.00 85.12 202 LEU A O 1
ATOM 1637 N N . GLN A 1 203 ? 5.056 -9.109 -21.146 1.00 87.81 203 GLN A N 1
ATOM 1638 C CA . GLN A 1 203 ? 5.784 -9.012 -22.408 1.00 87.81 203 GLN A CA 1
ATOM 1639 C C . GLN A 1 203 ? 7.227 -8.526 -22.185 1.00 87.81 203 GLN A C 1
ATOM 1641 O O . GLN A 1 203 ? 8.161 -9.093 -22.765 1.00 87.81 203 GLN A O 1
ATOM 1646 N N . GLY A 1 204 ? 7.437 -7.523 -21.332 1.00 88.69 204 GLY A N 1
ATOM 1647 C CA . GLY A 1 204 ? 8.757 -7.027 -20.946 1.00 88.69 204 GLY A CA 1
ATOM 1648 C C . GLY A 1 204 ? 9.611 -8.095 -20.258 1.00 88.69 204 GLY A C 1
ATOM 1649 O O . GLY A 1 204 ? 10.766 -8.299 -20.646 1.00 88.69 204 GLY A O 1
ATOM 1650 N N . LEU A 1 205 ? 9.034 -8.838 -19.310 1.00 87.75 205 LEU A N 1
ATOM 1651 C CA . LEU A 1 205 ? 9.687 -9.963 -18.638 1.00 87.75 205 LEU A CA 1
ATOM 1652 C C . LEU A 1 205 ? 10.130 -11.031 -19.639 1.00 87.75 205 LEU A C 1
ATOM 1654 O O . LEU A 1 205 ? 11.279 -11.482 -19.596 1.00 87.75 205 LEU A O 1
ATOM 1658 N N . SER A 1 206 ? 9.271 -11.386 -20.600 1.00 88.31 206 SER A N 1
ATOM 1659 C CA . SER A 1 206 ? 9.609 -12.366 -21.640 1.00 88.31 206 SER A CA 1
ATOM 1660 C C . SER A 1 206 ? 10.824 -11.943 -22.484 1.00 88.31 206 SER A C 1
ATOM 1662 O O . SER A 1 206 ? 11.584 -12.786 -22.954 1.00 88.31 206 SER A O 1
ATOM 1664 N N . ALA A 1 207 ? 11.086 -10.641 -22.637 1.00 91.31 207 ALA A N 1
ATOM 1665 C CA . ALA A 1 207 ? 12.266 -10.152 -23.350 1.00 91.31 207 ALA A CA 1
ATOM 1666 C C . ALA A 1 207 ? 13.574 -10.247 -22.533 1.00 91.31 207 ALA A C 1
ATOM 1668 O O . ALA A 1 207 ? 14.663 -10.226 -23.117 1.00 91.31 207 ALA A O 1
ATOM 1669 N N . ILE A 1 208 ? 13.494 -10.338 -21.200 1.00 91.31 208 ILE A N 1
ATOM 1670 C CA . ILE A 1 208 ? 14.649 -10.394 -20.283 1.00 91.31 208 ILE A CA 1
ATOM 1671 C C . ILE A 1 208 ? 14.995 -11.837 -19.901 1.00 91.31 208 ILE A C 1
ATOM 1673 O O . ILE A 1 208 ? 16.174 -12.196 -19.756 1.00 91.31 208 ILE A O 1
ATOM 1677 N N . LEU A 1 209 ? 13.970 -12.662 -19.701 1.00 91.50 209 LEU A N 1
ATOM 1678 C CA . LEU A 1 209 ? 14.107 -14.046 -19.274 1.00 91.50 209 LEU A CA 1
ATOM 1679 C C . LEU A 1 209 ? 14.521 -14.949 -20.439 1.00 91.50 209 LEU A C 1
ATOM 1681 O O . LEU A 1 209 ? 14.139 -14.752 -21.591 1.00 91.50 209 LEU A O 1
ATOM 1685 N N . THR A 1 210 ? 15.302 -15.983 -20.135 1.00 91.50 210 THR A N 1
ATOM 1686 C CA . THR A 1 210 ? 15.601 -17.039 -21.112 1.00 91.50 210 THR A CA 1
ATOM 1687 C C . THR A 1 210 ? 14.368 -17.921 -21.357 1.00 91.50 210 THR A C 1
ATOM 1689 O O . THR A 1 210 ? 13.520 -18.027 -20.473 1.00 91.50 210 THR A O 1
ATOM 1692 N N . PRO A 1 211 ? 14.284 -18.656 -22.484 1.00 92.00 211 PRO A N 1
ATOM 1693 C CA . PRO A 1 211 ? 13.163 -19.571 -22.742 1.00 92.00 211 PRO A CA 1
ATOM 1694 C C . PRO A 1 211 ? 12.979 -20.684 -21.695 1.00 92.00 211 PRO A C 1
ATOM 1696 O O . PRO A 1 211 ? 11.935 -21.327 -21.629 1.00 92.00 211 PRO A O 1
ATOM 1699 N N . GLU A 1 212 ? 1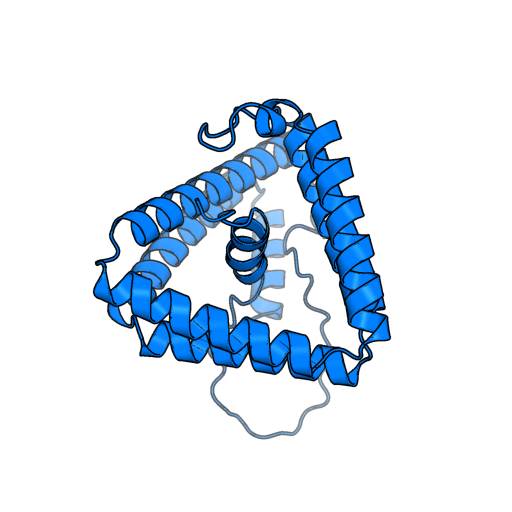4.014 -20.990 -20.912 1.00 89.88 212 GLU A N 1
ATOM 1700 C CA . GLU A 1 212 ? 13.908 -21.927 -19.791 1.00 89.88 212 GLU A CA 1
ATOM 1701 C C . GLU A 1 212 ? 13.304 -21.255 -18.556 1.00 89.88 212 GLU A C 1
ATOM 1703 O O . GLU A 1 212 ? 12.381 -21.806 -17.969 1.00 89.88 212 GLU A O 1
ATOM 1708 N N . GLN A 1 213 ? 13.748 -20.037 -18.235 1.00 89.62 213 GLN A N 1
ATOM 1709 C CA . GLN A 1 213 ? 13.183 -19.231 -17.149 1.00 89.62 213 GLN A CA 1
ATOM 1710 C C . GLN A 1 213 ? 11.714 -18.865 -17.414 1.00 89.62 213 GLN A C 1
ATOM 1712 O O . GLN A 1 213 ? 10.906 -18.949 -16.503 1.00 89.62 213 GLN A O 1
ATOM 1717 N N . GLN A 1 214 ? 11.347 -18.536 -18.658 1.00 88.12 214 GLN A N 1
ATOM 1718 C CA . GLN A 1 214 ? 9.953 -18.265 -19.038 1.00 88.12 214 GLN A CA 1
ATOM 1719 C C . GLN A 1 214 ? 9.045 -19.465 -18.769 1.00 88.12 214 GLN A C 1
ATOM 1721 O O . GLN A 1 214 ? 8.011 -19.316 -18.135 1.00 88.12 214 GLN A O 1
ATOM 1726 N N . ARG A 1 215 ? 9.466 -20.673 -19.171 1.00 86.94 215 ARG A N 1
ATOM 1727 C CA . ARG A 1 215 ? 8.699 -21.896 -18.893 1.00 86.94 215 ARG A CA 1
ATOM 1728 C C . ARG A 1 215 ? 8.554 -22.172 -17.402 1.00 86.94 215 ARG A C 1
ATOM 1730 O O . ARG A 1 215 ? 7.557 -22.756 -17.005 1.00 86.94 215 ARG A O 1
ATOM 1737 N N . GLN A 1 216 ? 9.543 -21.793 -16.595 1.00 84.88 216 GLN A N 1
ATOM 1738 C CA . GLN A 1 216 ? 9.448 -21.925 -15.146 1.00 84.88 216 GLN A CA 1
ATOM 1739 C C . GLN A 1 216 ? 8.419 -20.941 -14.574 1.00 84.88 216 GLN A C 1
ATOM 1741 O O . GLN A 1 216 ? 7.567 -21.365 -13.809 1.00 84.88 216 GLN A O 1
ATOM 1746 N N . VAL A 1 217 ? 8.423 -19.678 -15.014 1.00 83.75 217 VAL A N 1
ATOM 1747 C CA . VAL A 1 217 ? 7.393 -18.691 -14.632 1.00 83.75 217 VAL A CA 1
ATOM 1748 C C . VAL A 1 217 ? 5.999 -19.147 -15.057 1.00 83.75 217 VAL A C 1
ATOM 1750 O O . VAL A 1 217 ? 5.084 -19.126 -14.249 1.00 83.75 217 VAL A O 1
ATOM 1753 N N . GLU A 1 218 ? 5.832 -19.624 -16.293 1.00 82.69 218 GLU A N 1
ATOM 1754 C CA . GLU A 1 218 ? 4.551 -20.157 -16.782 1.00 82.69 218 GLU A CA 1
ATOM 1755 C C . GLU A 1 218 ? 4.053 -21.339 -15.940 1.00 82.69 218 GLU A C 1
ATOM 1757 O O . GLU A 1 218 ? 2.854 -21.477 -15.725 1.00 82.69 218 GLU A O 1
ATOM 1762 N N . GLN A 1 219 ? 4.960 -22.198 -15.466 1.00 82.12 219 GLN A N 1
ATOM 1763 C CA . GLN A 1 219 ? 4.616 -23.328 -14.602 1.00 82.12 219 GLN A CA 1
ATOM 1764 C C . GLN A 1 219 ? 4.200 -22.884 -13.202 1.00 82.12 219 GLN A C 1
ATOM 1766 O O . GLN A 1 219 ? 3.243 -23.442 -12.679 1.00 82.12 219 GLN A O 1
ATOM 1771 N N . GLU A 1 220 ? 4.889 -21.902 -12.620 1.00 78.00 220 GLU A N 1
ATOM 1772 C CA . GLU A 1 220 ? 4.522 -21.319 -11.323 1.00 78.00 220 GLU A CA 1
ATOM 1773 C C . GLU A 1 220 ? 3.154 -20.626 -11.429 1.00 78.00 220 GLU A C 1
ATOM 1775 O O . GLU A 1 220 ? 2.249 -20.940 -10.667 1.00 78.00 220 GLU A O 1
ATOM 1780 N N . LEU A 1 221 ? 2.942 -19.790 -12.453 1.00 73.56 221 LEU A N 1
ATOM 1781 C CA . LEU A 1 221 ? 1.655 -19.123 -12.691 1.00 73.56 221 LEU A CA 1
ATOM 1782 C C . LEU A 1 221 ? 0.512 -20.118 -12.937 1.00 73.56 221 LEU A C 1
ATOM 1784 O O . LEU A 1 221 ? -0.583 -19.935 -12.416 1.00 73.56 221 LEU A O 1
ATOM 1788 N N . ALA A 1 222 ? 0.754 -21.184 -13.706 1.00 75.12 222 ALA A N 1
ATOM 1789 C CA . ALA A 1 222 ? -0.248 -22.223 -13.939 1.00 75.12 222 ALA A CA 1
ATOM 1790 C C . ALA A 1 222 ? -0.538 -23.056 -12.682 1.00 75.12 222 ALA A C 1
ATOM 1792 O O . ALA A 1 222 ? -1.667 -23.494 -12.500 1.00 75.12 222 ALA A O 1
ATOM 1793 N N . ALA A 1 223 ? 0.456 -23.274 -11.815 1.00 67.88 223 ALA A N 1
ATOM 1794 C CA . ALA A 1 223 ? 0.268 -23.979 -10.549 1.00 67.88 223 ALA A CA 1
ATOM 1795 C C . ALA A 1 223 ? -0.552 -23.167 -9.531 1.00 67.88 223 ALA A C 1
ATOM 1797 O O . ALA A 1 223 ? -1.180 -23.763 -8.661 1.00 67.88 223 ALA A O 1
ATOM 1798 N N . CYS A 1 224 ? -0.568 -21.838 -9.662 1.00 60.34 224 CYS A N 1
ATOM 1799 C CA . CYS A 1 224 ? -1.379 -20.927 -8.851 1.00 60.34 224 CYS A CA 1
ATOM 1800 C C . CYS A 1 224 ? -2.772 -20.638 -9.452 1.00 60.34 224 CYS A C 1
ATOM 1802 O O . CYS A 1 224 ? -3.565 -19.934 -8.834 1.00 60.34 224 CYS A O 1
ATOM 1804 N N . GLY A 1 225 ? -3.055 -21.125 -10.667 1.00 48.22 225 GLY A N 1
ATOM 1805 C CA . GLY A 1 225 ? -4.233 -20.760 -11.463 1.00 48.22 225 GLY A CA 1
ATOM 1806 C C . GLY A 1 225 ? -5.362 -21.799 -11.540 1.00 48.22 225 GLY A C 1
ATOM 1807 O O . GLY A 1 225 ? -6.277 -21.582 -12.335 1.00 48.22 225 GLY A O 1
ATOM 1808 N N . ASP A 1 226 ? -5.300 -22.895 -10.770 1.00 36.03 226 ASP A N 1
ATOM 1809 C CA . ASP A 1 226 ? -6.337 -23.950 -10.682 1.00 36.03 226 ASP A CA 1
ATOM 1810 C C . ASP A 1 226 ? -7.070 -23.949 -9.325 1.00 36.03 226 ASP A C 1
ATOM 1812 O O . ASP A 1 226 ? -6.389 -23.995 -8.273 1.00 36.03 226 ASP A O 1
#

Foldseek 3Di:
DDPPDPVVVCVVVVLVPDDPDQPDDDDDDDDPDDPPPQDSDLCPPDPDDPVLVVLLVVLVVVLVVVLVVVVVVLVVPDDPVLVVLLVVLVVVLVVVLVVLDDPVLVVVLVVLVVVLVVQLCVLCVVCVPPVPDDDPHDPVSVVSNVVSSVVSVVVNVVSDDPVSVVVNVVSSVVSVVSSCVSCVVSVVVSVVVSVVSVVVSLVSSVVSDDPVSNVSSVVSVVVSRD